Protein AF-0000000080796676 (afdb_homodimer)

Solvent-accessible surface area (backbone atoms only — not comparable to full-atom values): 16048 Å² total; per-residue (Å²): 89,41,33,19,29,19,36,66,52,63,55,59,48,50,13,49,54,52,31,32,54,69,65,67,49,73,61,51,78,43,69,37,77,51,72,39,89,51,64,89,66,18,54,51,62,41,18,52,49,17,3,41,41,8,3,54,62,19,26,76,76,35,67,27,4,29,8,72,22,54,22,38,35,82,53,89,90,38,40,26,47,36,34,30,19,20,35,28,58,101,52,81,32,44,8,24,13,40,23,34,47,53,62,75,84,46,42,67,54,26,74,76,36,56,70,48,47,56,59,60,35,46,79,75,60,27,71,62,27,70,80,48,47,22,68,56,9,63,44,37,72,56,69,41,33,38,37,57,40,48,16,45,3,39,41,25,7,45,23,52,69,71,28,67,83,82,102,89,40,34,19,29,20,36,65,52,62,55,60,48,50,14,48,53,51,30,32,55,69,64,68,47,75,60,49,79,44,71,37,76,52,72,42,90,52,65,91,65,18,54,52,61,41,18,53,48,19,4,42,39,9,3,54,61,20,27,76,78,36,66,27,4,30,7,72,22,55,21,38,35,81,54,90,89,39,41,27,46,36,33,30,18,20,37,29,58,100,51,82,31,43,9,24,13,40,23,34,47,52,65,74,84,45,42,69,54,26,74,75,36,53,68,49,46,56,59,60,35,45,80,75,60,28,71,63,27,70,78,50,47,22,68,56,9,63,45,38,70,55,69,40,34,39,37,57,42,47,17,44,2,38,40,25,8,46,23,54,70,70,27,67,84,81,103

Structure (mmCIF, N/CA/C/O backbone):
data_AF-0000000080796676-model_v1
#
loop_
_entity.id
_entity.type
_entity.pdbx_description
1 polymer 'inosine/xanthosine triphosphatase'
#
loop_
_atom_site.group_PDB
_atom_site.id
_atom_site.type_symbol
_atom_site.label_atom_id
_atom_site.label_alt_id
_atom_site.label_comp_id
_atom_site.label_asym_id
_atom_site.label_entity_id
_atom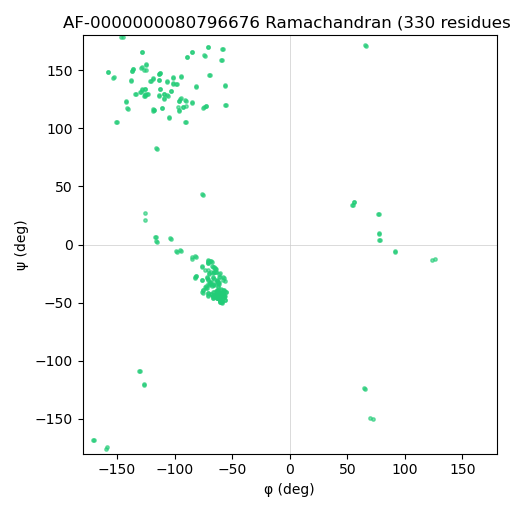_site.label_seq_id
_atom_site.pdbx_PDB_ins_code
_atom_site.Cartn_x
_atom_site.Cartn_y
_atom_site.Cartn_z
_atom_site.occupancy
_atom_site.B_iso_or_equiv
_atom_site.auth_seq_id
_atom_site.auth_comp_id
_atom_site.auth_asym_id
_atom_site.auth_atom_id
_atom_site.pdbx_PDB_model_num
ATOM 1 N N . MET A 1 1 ? 5.82 -26.953 -0.915 1 93.75 1 MET A N 1
ATOM 2 C CA . MET A 1 1 ? 5.781 -26.281 -2.213 1 93.75 1 MET A CA 1
ATOM 3 C C . MET A 1 1 ? 7.082 -25.531 -2.477 1 93.75 1 MET A C 1
ATOM 5 O O . MET A 1 1 ? 7.719 -25.047 -1.544 1 93.75 1 MET A O 1
ATOM 9 N N . LYS A 1 2 ? 7.547 -25.562 -3.734 1 98.25 2 LYS A N 1
ATOM 10 C CA . LYS A 1 2 ? 8.75 -24.828 -4.105 1 98.25 2 LYS A CA 1
ATOM 11 C C . LYS A 1 2 ? 8.398 -23.438 -4.629 1 98.25 2 LYS A C 1
ATOM 13 O O . LYS A 1 2 ? 7.734 -23.297 -5.66 1 98.25 2 LYS A O 1
ATOM 18 N N . VAL A 1 3 ? 8.875 -22.453 -3.932 1 98.69 3 VAL A N 1
ATOM 19 C CA . VAL A 1 3 ? 8.688 -21.062 -4.312 1 98.69 3 VAL A CA 1
ATOM 20 C C . VAL A 1 3 ? 10.008 -20.469 -4.797 1 98.69 3 VAL A C 1
ATOM 22 O O . VAL A 1 3 ? 11.023 -20.547 -4.094 1 98.69 3 VAL A O 1
ATOM 25 N N . VAL A 1 4 ? 9.984 -19.922 -5.969 1 98.88 4 VAL A N 1
ATOM 26 C CA . VAL A 1 4 ? 11.195 -19.328 -6.527 1 98.88 4 VAL A CA 1
ATOM 27 C C . VAL A 1 4 ? 11.008 -17.812 -6.656 1 98.88 4 VAL A C 1
ATOM 29 O O . VAL A 1 4 ? 10.008 -17.344 -7.211 1 98.88 4 VAL A O 1
ATOM 32 N N . VAL A 1 5 ? 11.914 -17.047 -6.145 1 98.88 5 VAL A N 1
ATOM 33 C CA . VAL A 1 5 ? 11.906 -15.594 -6.211 1 98.88 5 VAL A CA 1
ATOM 34 C C . VAL A 1 5 ? 12.773 -15.125 -7.375 1 98.88 5 VAL A C 1
ATOM 36 O O . VAL A 1 5 ? 13.953 -15.469 -7.461 1 98.88 5 VAL A O 1
ATOM 39 N N . GLY A 1 6 ? 12.195 -14.336 -8.297 1 98.75 6 GLY A N 1
ATOM 40 C CA . GLY A 1 6 ? 12.906 -13.859 -9.469 1 98.75 6 GLY A CA 1
ATOM 41 C C . GLY A 1 6 ? 13.875 -12.734 -9.164 1 98.75 6 GLY A C 1
ATOM 42 O O . GLY A 1 6 ? 13.875 -11.703 -9.836 1 98.75 6 GLY A O 1
ATOM 43 N N . SER A 1 7 ? 14.648 -12.773 -8.125 1 97.25 7 SER A N 1
ATOM 44 C CA . SER A 1 7 ? 15.664 -11.812 -7.707 1 97.25 7 SER A CA 1
ATOM 45 C C . SER A 1 7 ? 16.688 -12.461 -6.773 1 97.25 7 SER A C 1
ATOM 47 O O . SER A 1 7 ? 16.328 -13.32 -5.965 1 97.25 7 SER A O 1
ATOM 49 N N . ALA A 1 8 ? 17.875 -12.055 -6.781 1 95.56 8 ALA A N 1
ATOM 50 C CA . ALA A 1 8 ? 18.906 -12.508 -5.84 1 95.56 8 ALA A CA 1
ATOM 51 C C . ALA A 1 8 ? 19.062 -11.508 -4.695 1 95.56 8 ALA A C 1
ATOM 53 O O . ALA A 1 8 ? 19.875 -11.727 -3.787 1 95.56 8 ALA A O 1
ATOM 54 N N . ASN A 1 9 ? 18.359 -10.359 -4.812 1 93.31 9 ASN A N 1
ATOM 55 C CA . ASN A 1 9 ? 18.375 -9.383 -3.729 1 93.31 9 ASN A CA 1
ATOM 56 C C . ASN A 1 9 ? 17.938 -10 -2.406 1 93.31 9 ASN A C 1
ATOM 58 O O . ASN A 1 9 ? 16.781 -10.438 -2.273 1 93.31 9 ASN A O 1
ATOM 62 N N . LEU A 1 10 ? 18.797 -9.984 -1.403 1 94.31 10 LEU A N 1
ATOM 63 C CA . LEU A 1 10 ? 18.547 -10.703 -0.155 1 94.31 10 LEU A CA 1
ATOM 64 C C . LEU A 1 10 ? 17.359 -10.109 0.587 1 94.31 10 LEU A C 1
ATOM 66 O O . LEU A 1 10 ? 16.625 -10.828 1.265 1 94.31 10 LEU A O 1
ATOM 70 N N . VAL A 1 11 ? 17.172 -8.836 0.492 1 94.5 11 VAL A N 1
ATOM 71 C CA . VAL A 1 11 ? 16.047 -8.18 1.145 1 94.5 11 VAL A CA 1
ATOM 72 C C . VAL A 1 11 ? 14.734 -8.742 0.597 1 94.5 11 VAL A C 1
ATOM 74 O O . VAL A 1 11 ? 13.828 -9.086 1.363 1 94.5 11 VAL A O 1
ATOM 77 N N . LYS A 1 12 ? 14.656 -8.883 -0.718 1 96.38 12 LYS A N 1
ATOM 78 C CA . LYS A 1 12 ? 13.453 -9.391 -1.37 1 96.38 12 LYS A CA 1
ATOM 79 C C . LYS A 1 12 ? 13.227 -10.859 -1.037 1 96.38 12 LYS A C 1
ATOM 81 O O . LYS A 1 12 ? 12.094 -11.273 -0.775 1 96.38 12 LYS A O 1
ATOM 86 N N . VAL A 1 13 ? 14.242 -11.625 -1.057 1 97.94 13 VAL A N 1
ATOM 87 C CA . VAL A 1 13 ? 14.125 -13.055 -0.764 1 97.94 13 VAL A CA 1
ATOM 88 C C . VAL A 1 13 ? 13.648 -13.25 0.674 1 97.94 13 VAL A C 1
ATOM 90 O O . VAL A 1 13 ? 12.742 -14.047 0.931 1 97.94 13 VAL A O 1
ATOM 93 N N . ARG A 1 14 ? 14.227 -12.539 1.602 1 97.5 14 ARG A N 1
ATOM 94 C CA . ARG A 1 14 ? 13.828 -12.633 3.002 1 97.5 14 ARG A CA 1
ATOM 95 C C . ARG A 1 14 ? 12.383 -12.188 3.193 1 97.5 14 ARG A C 1
ATOM 97 O O . ARG A 1 14 ? 11.656 -12.75 4.012 1 97.5 14 ARG A O 1
ATOM 104 N N . ALA A 1 15 ? 12.008 -11.141 2.467 1 98.06 15 ALA A N 1
ATOM 105 C CA . ALA A 1 15 ? 10.625 -10.672 2.523 1 98.06 15 ALA A CA 1
ATOM 106 C C . ALA A 1 15 ? 9.648 -11.789 2.156 1 98.06 15 ALA A C 1
ATOM 108 O O . ALA A 1 15 ? 8.641 -11.984 2.834 1 98.06 15 ALA A O 1
ATOM 109 N N . VAL A 1 16 ? 9.945 -12.531 1.117 1 98.69 16 VAL A N 1
ATOM 110 C CA . VAL A 1 16 ? 9.086 -13.617 0.662 1 98.69 16 VAL A CA 1
ATOM 111 C C . VAL A 1 16 ? 9.055 -14.727 1.711 1 98.69 16 VAL A C 1
ATOM 113 O O . VAL A 1 16 ? 7.984 -15.219 2.074 1 98.69 16 VAL A O 1
ATOM 116 N N . LYS A 1 17 ? 10.219 -15.094 2.229 1 98.62 17 LYS A N 1
ATOM 117 C CA . LYS A 1 17 ? 10.305 -16.156 3.234 1 98.62 17 LYS A CA 1
ATOM 118 C C . LYS A 1 17 ? 9.477 -15.805 4.465 1 98.62 17 LYS A C 1
ATOM 120 O O . LYS A 1 17 ? 8.68 -16.625 4.934 1 98.62 17 LYS A O 1
ATOM 125 N N . GLU A 1 18 ? 9.656 -14.641 4.965 1 98.44 18 GLU A N 1
ATOM 126 C CA . GLU A 1 18 ? 8.945 -14.219 6.168 1 98.44 18 GLU A CA 1
ATOM 127 C C . GLU A 1 18 ? 7.441 -14.109 5.914 1 98.44 18 GLU A C 1
ATOM 129 O O . GLU A 1 18 ? 6.633 -14.445 6.781 1 98.44 18 GLU A O 1
ATOM 134 N N . ALA A 1 19 ? 7.074 -13.57 4.754 1 98.25 19 ALA A N 1
ATOM 135 C CA . ALA A 1 19 ? 5.656 -13.492 4.41 1 98.25 19 ALA A CA 1
ATOM 136 C C . ALA A 1 19 ? 5.008 -14.867 4.449 1 98.25 19 ALA A C 1
ATOM 138 O O . ALA A 1 19 ? 3.932 -15.039 5.031 1 98.25 19 ALA A O 1
ATOM 139 N N . LEU A 1 20 ? 5.637 -15.859 3.822 1 97.75 20 LEU A N 1
ATOM 140 C CA . LEU A 1 20 ? 5.098 -17.219 3.775 1 97.75 20 LEU A CA 1
ATOM 141 C C . LEU A 1 20 ? 5 -17.812 5.176 1 97.75 20 LEU A C 1
ATOM 143 O O . LEU A 1 20 ? 4.02 -18.469 5.504 1 97.75 20 LEU A O 1
ATOM 147 N N . GLU A 1 21 ? 6.039 -17.547 5.957 1 97.75 21 GLU A N 1
ATOM 148 C CA . GLU A 1 21 ? 6.012 -18 7.344 1 97.75 21 GLU A CA 1
ATOM 149 C C . GLU A 1 21 ? 4.828 -17.406 8.102 1 97.75 21 GLU A C 1
ATOM 151 O O . GLU A 1 21 ? 4.105 -18.125 8.797 1 97.75 21 GLU A O 1
ATOM 156 N N . GLU A 1 22 ? 4.648 -16.125 8.016 1 97 22 GLU A N 1
ATOM 157 C CA . GLU A 1 22 ? 3.561 -15.438 8.711 1 97 22 GLU A CA 1
ATOM 158 C C . GLU A 1 22 ? 2.201 -15.938 8.234 1 97 22 GLU A C 1
ATOM 160 O O . GLU A 1 22 ? 1.249 -16.016 9.016 1 97 22 GLU A O 1
ATOM 165 N N . LEU A 1 23 ? 2.135 -16.281 6.977 1 95.38 23 LEU A N 1
ATOM 166 C CA . LEU A 1 23 ? 0.876 -16.75 6.402 1 95.38 23 LEU A CA 1
ATOM 167 C C . LEU A 1 23 ? 0.658 -18.219 6.711 1 95.38 23 LEU A C 1
ATOM 169 O O . LEU A 1 23 ? -0.397 -18.781 6.391 1 95.38 23 LEU A O 1
ATOM 173 N N . GLY A 1 24 ? 1.656 -18.891 7.219 1 94.5 24 GLY A N 1
ATOM 174 C CA . GLY A 1 24 ? 1.566 -20.297 7.531 1 94.5 24 GLY A CA 1
ATOM 175 C C . GLY A 1 24 ? 1.677 -21.188 6.309 1 94.5 24 GLY A C 1
ATOM 176 O O . GLY A 1 24 ? 1.097 -22.281 6.27 1 94.5 24 GLY A O 1
ATOM 177 N N . ILE A 1 25 ? 2.324 -20.703 5.324 1 94.44 25 ILE A N 1
ATOM 178 C CA . ILE A 1 25 ? 2.496 -21.484 4.098 1 94.44 25 ILE A CA 1
ATOM 179 C C . ILE A 1 25 ? 3.848 -22.188 4.117 1 94.44 25 ILE A C 1
ATOM 181 O O . ILE A 1 25 ? 4.895 -21.547 4.148 1 94.44 25 ILE A O 1
ATOM 185 N N . GLU A 1 26 ? 3.846 -23.391 4.145 1 95.81 26 GLU A N 1
ATOM 186 C CA . GLU A 1 26 ? 5.074 -24.188 4.109 1 95.81 26 GLU A CA 1
ATOM 187 C C . GLU A 1 26 ? 5.672 -24.203 2.707 1 95.81 26 GLU A C 1
ATOM 189 O O . GLU A 1 26 ? 5.039 -24.688 1.767 1 95.81 26 GLU A O 1
ATOM 194 N N . ALA A 1 27 ? 6.875 -23.688 2.584 1 97.12 27 ALA A N 1
ATOM 195 C CA . ALA A 1 27 ? 7.492 -23.609 1.262 1 97.12 27 ALA A CA 1
ATOM 196 C C . ALA A 1 27 ? 9.016 -23.625 1.369 1 97.12 27 ALA A C 1
ATOM 198 O O . ALA A 1 27 ? 9.578 -23.156 2.363 1 97.12 27 ALA A O 1
ATOM 199 N N . GLU A 1 28 ? 9.656 -24.25 0.449 1 98.38 28 GLU A N 1
ATOM 200 C CA . GLU A 1 28 ? 11.078 -24.031 0.187 1 98.38 28 GLU A CA 1
ATOM 201 C C . GLU A 1 28 ? 11.297 -22.844 -0.75 1 98.38 28 GLU A C 1
ATOM 203 O O . GLU A 1 28 ? 10.797 -22.844 -1.878 1 98.38 28 GLU A O 1
ATOM 208 N N . VAL A 1 29 ? 12.031 -21.906 -0.295 1 98.69 29 VAL A N 1
ATOM 209 C CA . VAL A 1 29 ? 12.203 -20.672 -1.059 1 98.69 29 VAL A CA 1
ATOM 210 C C . VAL A 1 29 ? 13.594 -20.625 -1.677 1 98.69 29 VAL A C 1
ATOM 212 O O . VAL A 1 29 ? 14.594 -20.797 -0.977 1 98.69 29 VAL A O 1
ATOM 215 N N . GLU A 1 30 ? 13.656 -20.391 -2.904 1 98.5 30 GLU A N 1
ATOM 216 C CA . GLU A 1 30 ? 14.914 -20.266 -3.637 1 98.5 30 GLU A CA 1
ATOM 217 C C . GLU A 1 30 ? 14.969 -18.953 -4.414 1 98.5 30 GLU A C 1
ATOM 219 O O . GLU A 1 30 ? 13.938 -18.453 -4.859 1 98.5 30 GLU A O 1
ATOM 224 N N . ALA A 1 31 ? 16.141 -18.453 -4.586 1 98.62 31 ALA A N 1
ATOM 225 C CA . ALA A 1 31 ? 16.359 -17.219 -5.352 1 98.62 31 ALA A CA 1
ATOM 226 C C . ALA A 1 31 ? 16.859 -17.531 -6.762 1 98.62 31 ALA A C 1
ATOM 228 O O . ALA A 1 31 ? 17.625 -18.484 -6.961 1 98.62 31 ALA A O 1
ATOM 229 N N . LEU A 1 32 ? 16.438 -16.766 -7.68 1 98.38 32 LEU A N 1
ATOM 230 C CA . LEU A 1 32 ? 16.891 -16.844 -9.062 1 98.38 32 LEU A CA 1
ATOM 231 C C . LEU A 1 32 ? 17.047 -15.453 -9.656 1 98.38 32 LEU A C 1
ATOM 233 O O . LEU A 1 32 ? 16.078 -14.703 -9.781 1 98.38 32 LEU A O 1
ATOM 237 N N . GLU A 1 33 ? 18.234 -15.117 -10.016 1 98 33 GLU A N 1
ATOM 238 C CA . GLU A 1 33 ? 18.453 -13.828 -10.672 1 98 33 GLU A CA 1
ATOM 239 C C . GLU A 1 33 ? 17.922 -13.844 -12.102 1 98 33 GLU A C 1
ATOM 241 O O . GLU A 1 33 ? 18.359 -14.641 -12.93 1 98 33 GLU A O 1
ATOM 246 N N . VAL A 1 34 ? 17 -13.008 -12.367 1 98.19 34 VAL A N 1
ATOM 247 C CA . VAL A 1 34 ? 16.422 -12.891 -13.703 1 98.19 34 VAL A CA 1
ATOM 248 C C . VAL A 1 3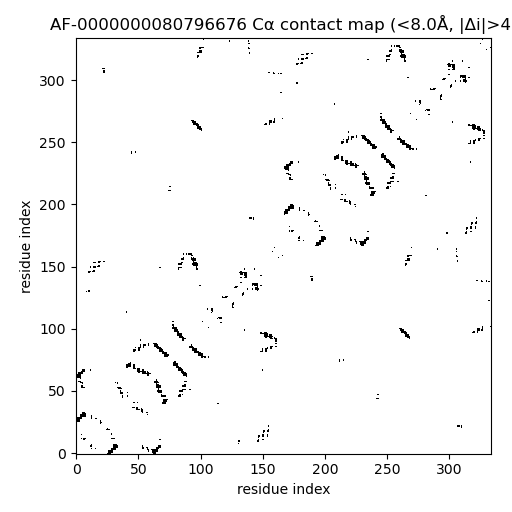4 ? 16.266 -11.414 -14.07 1 98.19 34 VAL A C 1
ATOM 250 O O . VAL A 1 34 ? 16.109 -10.562 -13.188 1 98.19 34 VAL A O 1
ATOM 253 N N . PRO A 1 35 ? 16.328 -11.07 -15.359 1 97.12 35 PRO A N 1
ATOM 254 C CA . PRO A 1 35 ? 16.062 -9.688 -15.75 1 97.12 35 PRO A CA 1
ATOM 255 C C . PRO A 1 35 ? 14.594 -9.289 -15.586 1 97.12 35 PRO A C 1
ATOM 257 O O . PRO A 1 35 ? 13.703 -10.125 -15.781 1 97.12 35 PRO A O 1
ATOM 260 N N . SER A 1 36 ? 14.32 -8.039 -15.234 1 97.5 36 SER A N 1
ATOM 261 C CA . SER A 1 36 ? 12.945 -7.566 -15.109 1 97.5 36 SER A CA 1
ATOM 262 C C . SER A 1 36 ? 12.367 -7.188 -16.469 1 97.5 36 SER A C 1
ATOM 264 O O . SER A 1 36 ? 11.156 -7.203 -16.656 1 97.5 36 SER A O 1
ATOM 266 N N . GLY A 1 37 ? 13.258 -6.797 -17.406 1 98.12 37 GLY A N 1
ATOM 267 C CA . GLY A 1 37 ? 12.828 -6.367 -18.734 1 98.12 37 GLY A CA 1
ATOM 268 C C . GLY A 1 37 ? 12.273 -4.957 -18.75 1 98.12 37 GLY A C 1
ATOM 269 O O . GLY A 1 37 ? 11.68 -4.527 -19.734 1 98.12 37 GLY A O 1
ATOM 270 N N . VAL A 1 38 ? 12.398 -4.184 -17.625 1 98 38 VAL A N 1
ATOM 271 C CA . VAL A 1 38 ? 11.969 -2.793 -17.531 1 98 38 VAL A CA 1
ATOM 272 C C . VAL A 1 38 ? 13.125 -1.939 -17 1 98 38 VAL A C 1
ATOM 274 O O . VAL A 1 38 ? 14.125 -2.469 -16.516 1 98 38 VAL A O 1
ATOM 277 N N . PRO A 1 39 ? 13.039 -0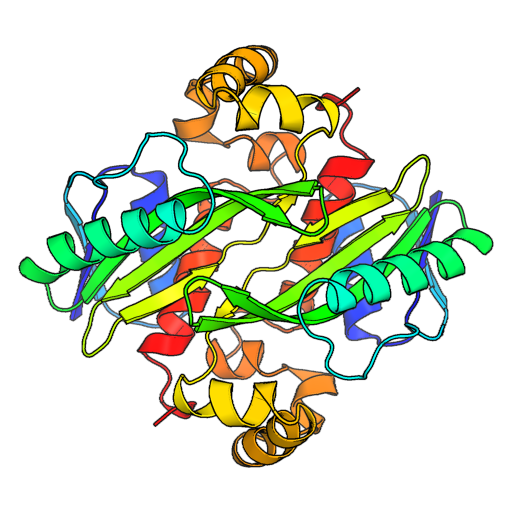.609 -17.109 1 95.06 39 PRO A N 1
ATOM 278 C CA . PRO A 1 39 ? 14.102 0.253 -16.594 1 95.06 39 PRO A CA 1
ATOM 279 C C . PRO A 1 39 ? 14.344 0.075 -15.102 1 95.06 39 PRO A C 1
ATOM 281 O O . PRO A 1 39 ? 13.469 -0.427 -14.391 1 95.06 39 PRO A O 1
ATOM 284 N N . PRO A 1 40 ? 15.484 0.429 -14.578 1 91.5 40 PRO A N 1
ATOM 285 C CA . PRO A 1 40 ? 15.812 0.264 -13.156 1 91.5 40 PRO A CA 1
ATOM 286 C C . PRO A 1 40 ? 14.797 0.937 -12.234 1 91.5 40 PRO A C 1
ATOM 288 O O . PRO A 1 40 ? 14.5 0.416 -11.156 1 91.5 40 PRO A O 1
ATOM 291 N N . LEU A 1 41 ? 14.344 2.066 -12.539 1 94.62 41 LEU A N 1
ATOM 292 C CA . LEU A 1 41 ? 13.273 2.744 -11.82 1 94.62 41 LEU A CA 1
ATOM 293 C C . LEU A 1 41 ? 12.047 2.92 -12.711 1 94.62 41 LEU A C 1
ATOM 295 O O . LEU A 1 41 ? 11.805 4.012 -13.234 1 94.62 41 LEU A O 1
ATOM 299 N N . PRO A 1 42 ? 11.297 1.844 -12.742 1 97.38 42 PRO A N 1
ATOM 300 C CA . PRO A 1 42 ? 10.148 1.885 -13.641 1 97.38 42 PRO A CA 1
ATOM 301 C C . PRO A 1 42 ? 9.016 2.766 -13.109 1 97.38 42 PRO A C 1
ATOM 303 O O . PRO A 1 42 ? 8.969 3.059 -11.914 1 97.38 42 PRO A O 1
ATOM 306 N N . VAL A 1 43 ? 8.086 3.131 -14.07 1 96.69 43 VAL A N 1
ATOM 307 C CA . VAL A 1 43 ? 6.98 4.012 -13.727 1 96.69 43 VAL A CA 1
ATOM 308 C C . VAL A 1 43 ? 5.66 3.387 -14.18 1 96.69 43 VAL A C 1
ATOM 310 O O . VAL A 1 43 ? 5.566 2.857 -15.289 1 96.69 43 VAL A O 1
ATOM 313 N N . GLY A 1 44 ? 4.656 3.385 -13.32 1 95.75 44 GLY A N 1
ATOM 314 C CA . GLY A 1 44 ? 3.311 2.955 -13.672 1 95.75 44 GLY A CA 1
ATOM 315 C C . GLY A 1 44 ? 3.227 1.481 -14.016 1 95.75 44 GLY A C 1
ATOM 316 O O . GLY A 1 44 ? 3.658 0.63 -13.234 1 95.75 44 GLY A O 1
ATOM 317 N N . GLU A 1 45 ? 2.729 1.194 -15.164 1 97.12 45 GLU A N 1
ATOM 318 C CA . GLU A 1 45 ? 2.467 -0.176 -15.594 1 97.12 45 GLU A CA 1
ATOM 319 C C . GLU A 1 45 ? 3.766 -0.964 -15.742 1 97.12 45 GLU A C 1
ATOM 321 O O . GLU A 1 45 ? 3.768 -2.193 -15.633 1 97.12 45 GLU A O 1
ATOM 326 N N . GLU A 1 46 ? 4.84 -0.18 -15.953 1 98.25 46 GLU A N 1
ATOM 327 C CA . GLU A 1 46 ? 6.133 -0.846 -16.078 1 98.25 46 GLU A CA 1
ATOM 328 C C . GLU A 1 46 ? 6.508 -1.572 -14.789 1 98.25 46 GLU A C 1
ATOM 330 O O . GLU A 1 46 ? 7.203 -2.588 -14.82 1 98.25 46 GLU A O 1
ATOM 335 N N . VAL A 1 47 ? 6.07 -1.054 -13.641 1 98.69 47 VAL A N 1
ATOM 336 C CA . VAL A 1 47 ? 6.371 -1.704 -12.375 1 98.69 47 VAL A CA 1
ATOM 337 C C . VAL A 1 47 ? 5.711 -3.08 -12.328 1 98.69 47 VAL A C 1
ATOM 339 O O . VAL A 1 47 ? 6.344 -4.066 -11.938 1 98.69 47 VAL A O 1
ATOM 342 N N . PHE A 1 48 ? 4.449 -3.158 -12.773 1 98.81 48 PHE A N 1
ATOM 343 C CA . PHE A 1 48 ? 3.729 -4.426 -12.844 1 98.81 48 PHE A CA 1
ATOM 344 C C . PHE A 1 48 ? 4.41 -5.379 -13.82 1 98.81 48 PHE A C 1
ATOM 346 O O . PHE A 1 48 ? 4.562 -6.566 -13.531 1 98.81 48 PHE A O 1
ATOM 353 N N . ARG A 1 49 ? 4.746 -4.824 -14.945 1 98.75 49 ARG A N 1
ATOM 354 C CA . ARG A 1 49 ? 5.375 -5.648 -15.977 1 98.75 49 ARG A CA 1
ATOM 355 C C . ARG A 1 49 ? 6.691 -6.234 -15.477 1 98.75 49 ARG A C 1
ATOM 357 O O . ARG A 1 49 ? 6.988 -7.406 -15.727 1 98.75 49 ARG A O 1
ATOM 364 N N . GLY A 1 50 ? 7.484 -5.418 -14.805 1 98.81 50 GLY A N 1
ATOM 365 C CA . GLY A 1 50 ? 8.727 -5.926 -14.242 1 98.81 50 GLY A CA 1
ATOM 366 C C . GLY A 1 50 ? 8.508 -7.043 -13.234 1 98.81 50 GLY A C 1
ATOM 367 O O . GLY A 1 50 ? 9.188 -8.07 -13.297 1 98.81 50 GLY A O 1
ATOM 368 N N . ALA A 1 51 ? 7.582 -6.844 -12.297 1 98.88 51 ALA A N 1
ATOM 369 C CA . ALA A 1 51 ? 7.258 -7.871 -11.312 1 98.88 51 ALA A CA 1
ATOM 370 C C . ALA A 1 51 ? 6.773 -9.148 -11.992 1 98.88 51 ALA A C 1
ATOM 372 O O . ALA A 1 51 ? 7.184 -10.25 -11.617 1 98.88 51 ALA A O 1
ATOM 373 N N . GLU A 1 52 ? 5.898 -8.984 -12.977 1 98.81 52 GLU A N 1
ATOM 374 C CA . GLU A 1 52 ? 5.352 -10.125 -13.703 1 98.81 52 GLU A CA 1
ATOM 375 C C . GLU A 1 52 ? 6.449 -10.891 -14.438 1 98.81 52 GLU A C 1
ATOM 377 O O . GLU A 1 52 ? 6.461 -12.125 -14.43 1 98.81 52 GLU A O 1
ATOM 382 N N . ASN A 1 53 ? 7.332 -10.164 -15.133 1 98.81 53 ASN A N 1
ATOM 383 C CA . ASN A 1 53 ? 8.43 -10.812 -15.852 1 98.81 53 ASN A CA 1
ATOM 384 C C . ASN A 1 53 ? 9.289 -11.656 -14.922 1 98.81 53 ASN A C 1
ATOM 386 O O . ASN A 1 53 ? 9.625 -12.797 -15.242 1 98.81 53 ASN A O 1
ATOM 390 N N . ARG A 1 54 ? 9.594 -11.117 -13.766 1 98.88 54 ARG A N 1
ATOM 391 C CA . ARG A 1 54 ? 10.414 -11.844 -12.797 1 98.88 54 ARG A CA 1
ATOM 392 C C . ARG A 1 54 ? 9.68 -13.07 -12.266 1 98.88 54 ARG A C 1
ATOM 394 O O . ARG A 1 54 ? 10.273 -14.141 -12.133 1 98.88 54 ARG A O 1
ATOM 401 N N . ALA A 1 55 ? 8.438 -12.922 -11.945 1 98.88 55 ALA A N 1
ATOM 402 C CA . ALA A 1 55 ? 7.633 -14.031 -11.43 1 98.88 55 ALA A CA 1
ATOM 403 C C . ALA A 1 55 ? 7.52 -15.148 -12.461 1 98.88 55 ALA A C 1
ATOM 405 O O . ALA A 1 55 ? 7.664 -16.328 -12.125 1 98.88 55 ALA A O 1
ATOM 406 N N . SER A 1 56 ? 7.238 -14.789 -13.711 1 98.62 56 SER A N 1
ATOM 407 C CA . SER A 1 56 ? 7.051 -15.766 -14.781 1 98.62 56 SER A CA 1
ATOM 408 C C . SER A 1 56 ? 8.328 -16.562 -15.039 1 98.62 56 SER A C 1
ATOM 410 O O . SER A 1 56 ? 8.289 -17.781 -15.195 1 98.62 56 SER A O 1
ATOM 412 N N . ALA A 1 57 ? 9.438 -15.859 -15.102 1 98.62 57 ALA A N 1
ATOM 413 C CA . ALA A 1 57 ? 10.719 -16.531 -15.281 1 98.62 57 ALA A CA 1
ATOM 414 C C . ALA A 1 57 ? 11.008 -17.484 -14.125 1 98.62 57 ALA A C 1
ATOM 416 O O . ALA A 1 57 ? 11.453 -18.609 -14.336 1 98.62 57 ALA A O 1
ATOM 417 N N . ALA A 1 58 ? 10.727 -17.062 -12.914 1 98.75 58 ALA A N 1
ATOM 418 C CA . ALA A 1 58 ? 10.977 -17.859 -11.719 1 98.75 58 ALA A CA 1
ATOM 419 C C . ALA A 1 58 ? 10.07 -19.078 -11.68 1 98.75 58 ALA A C 1
ATOM 421 O O . ALA A 1 58 ? 10.484 -20.156 -11.227 1 98.75 58 ALA A O 1
ATOM 422 N N . ALA A 1 59 ? 8.883 -18.922 -12.141 1 98.19 59 ALA A N 1
ATOM 423 C CA . ALA A 1 59 ? 7.887 -20 -12.094 1 98.19 59 ALA A CA 1
ATOM 424 C C . ALA A 1 59 ? 8.32 -21.188 -12.945 1 98.19 59 ALA A C 1
ATOM 426 O O . ALA A 1 59 ? 7.836 -22.297 -12.758 1 98.19 59 ALA A O 1
ATOM 427 N N . GLU A 1 60 ? 9.203 -20.969 -13.883 1 97.69 60 GLU A N 1
ATOM 428 C CA . GLU A 1 60 ? 9.711 -22.062 -14.719 1 97.69 60 GLU A CA 1
ATOM 429 C C . GLU A 1 60 ? 10.57 -23.031 -13.914 1 97.69 60 GLU A C 1
ATOM 431 O O . GLU A 1 60 ? 10.828 -24.156 -14.352 1 97.69 60 GLU A O 1
ATOM 436 N N . ARG A 1 61 ? 10.953 -22.609 -12.734 1 97.75 61 ARG A N 1
ATOM 437 C CA . ARG A 1 61 ? 11.922 -23.406 -11.977 1 97.75 61 ARG A CA 1
ATOM 438 C C . ARG A 1 61 ? 11.312 -23.938 -10.688 1 97.75 61 ARG A C 1
ATOM 440 O O . ARG A 1 61 ? 12 -24.562 -9.875 1 97.75 61 ARG A O 1
ATOM 447 N N . GLY A 1 62 ? 10.055 -23.688 -10.453 1 97.44 62 GLY A N 1
ATOM 448 C CA . GLY A 1 62 ? 9.391 -24.109 -9.242 1 97.44 62 GLY A CA 1
ATOM 449 C C . GLY A 1 62 ? 7.879 -24.156 -9.367 1 97.44 62 GLY A C 1
ATOM 450 O O . GLY A 1 62 ? 7.34 -24 -10.461 1 97.44 62 GLY A O 1
ATOM 451 N N . ASP A 1 63 ? 7.164 -24.453 -8.25 1 97.62 63 ASP A N 1
ATOM 452 C CA . ASP A 1 63 ? 5.703 -24.516 -8.234 1 97.62 63 ASP A CA 1
ATOM 453 C C . ASP A 1 63 ? 5.086 -23.125 -8.312 1 97.62 63 ASP A C 1
ATOM 455 O O . ASP A 1 63 ? 4.012 -22.953 -8.898 1 97.62 63 ASP A O 1
ATOM 459 N N . VAL A 1 64 ? 5.734 -22.172 -7.68 1 98.38 64 VAL A N 1
ATOM 460 C CA . VAL A 1 64 ? 5.273 -20.797 -7.598 1 98.38 64 VAL A CA 1
ATOM 461 C C . VAL A 1 64 ? 6.43 -19.844 -7.895 1 98.38 64 VAL A C 1
ATOM 463 O O . VAL A 1 64 ? 7.531 -20.016 -7.363 1 98.38 64 VAL A O 1
ATOM 466 N N . GLY A 1 65 ? 6.23 -18.922 -8.773 1 98.81 65 GLY A N 1
ATOM 467 C CA . GLY A 1 65 ? 7.172 -17.828 -9 1 98.81 65 GLY A CA 1
ATOM 468 C C . GLY A 1 65 ? 6.746 -16.531 -8.352 1 98.81 65 GLY A C 1
ATOM 469 O O . GLY A 1 65 ? 5.566 -16.172 -8.375 1 98.81 65 GLY A O 1
ATOM 470 N N . VAL A 1 66 ? 7.676 -15.852 -7.777 1 98.88 66 VAL A N 1
ATOM 471 C CA . VAL A 1 66 ? 7.41 -14.555 -7.16 1 98.88 66 VAL A CA 1
ATOM 472 C C . VAL A 1 66 ? 8.32 -13.492 -7.77 1 98.88 66 VAL A C 1
ATOM 474 O O . VAL A 1 66 ? 9.531 -13.703 -7.902 1 98.88 66 VAL A O 1
ATOM 477 N N . GLY A 1 67 ? 7.777 -12.422 -8.18 1 98.88 67 GLY A N 1
ATOM 478 C CA . GLY A 1 67 ? 8.523 -11.25 -8.617 1 98.88 67 GLY A CA 1
ATOM 479 C C . GLY A 1 67 ? 8.211 -10.008 -7.812 1 98.88 67 GLY A C 1
ATOM 480 O O . GLY A 1 67 ? 7.055 -9.773 -7.438 1 98.88 67 GLY A O 1
ATOM 481 N N . LEU A 1 68 ? 9.234 -9.227 -7.543 1 98.69 68 LEU A N 1
ATOM 482 C CA . LEU A 1 68 ? 9.086 -7.949 -6.859 1 98.69 68 LEU A CA 1
ATOM 483 C C . LEU A 1 68 ? 9.727 -6.824 -7.672 1 98.69 68 LEU A C 1
ATOM 485 O O . LEU A 1 68 ? 10.828 -6.984 -8.195 1 98.69 68 LEU A O 1
ATOM 489 N N . GLU A 1 69 ? 9.039 -5.738 -7.812 1 98.44 69 GLU A N 1
ATOM 490 C CA . GLU A 1 69 ? 9.539 -4.551 -8.508 1 98.44 69 GLU A CA 1
ATOM 491 C C . GLU A 1 69 ? 9.078 -3.273 -7.812 1 98.44 69 GLU A C 1
ATOM 493 O O . GLU A 1 69 ? 7.891 -3.115 -7.52 1 98.44 69 GLU A O 1
ATOM 498 N N . SER A 1 70 ? 10 -2.48 -7.43 1 96.88 70 SER A N 1
ATOM 499 C CA . SER A 1 70 ? 9.688 -1.158 -6.902 1 96.88 70 SER A CA 1
ATOM 500 C C . SER A 1 70 ? 9.75 -0.096 -7.992 1 96.88 70 SER A C 1
ATOM 502 O O . SER A 1 70 ? 10.57 -0.185 -8.906 1 96.88 70 SER A O 1
ATOM 504 N N . GLY A 1 71 ? 8.914 0.836 -7.898 1 97.31 71 GLY A N 1
ATOM 505 C CA . GLY A 1 71 ? 8.906 1.92 -8.867 1 97.31 71 GLY A CA 1
ATOM 506 C C . GLY A 1 71 ? 7.992 3.066 -8.477 1 97.31 71 GLY A C 1
ATOM 507 O O . GLY A 1 71 ? 7.598 3.18 -7.312 1 97.31 71 GLY A O 1
ATOM 508 N N . LEU A 1 72 ? 7.793 3.92 -9.445 1 97.62 72 LEU A N 1
ATOM 509 C CA . LEU A 1 72 ? 7.09 5.172 -9.18 1 97.62 72 LEU A CA 1
ATOM 510 C C . LEU A 1 72 ? 5.684 5.141 -9.773 1 97.62 72 LEU A C 1
ATOM 512 O O . LEU A 1 72 ? 5.477 4.602 -10.867 1 97.62 72 LEU A O 1
ATOM 516 N N . PHE A 1 73 ? 4.758 5.68 -9.047 1 97.56 73 PHE A N 1
ATOM 517 C CA . PHE A 1 73 ? 3.383 5.859 -9.5 1 97.56 73 PHE A CA 1
ATOM 518 C C . PHE A 1 73 ? 2.949 7.312 -9.352 1 97.56 73 PHE A C 1
ATOM 520 O O . PHE A 1 73 ? 3.184 7.93 -8.312 1 97.56 73 PHE A O 1
ATOM 527 N N . LEU A 1 74 ? 2.428 7.855 -10.43 1 95.75 74 LEU A N 1
ATOM 528 C CA . LEU A 1 74 ? 1.781 9.164 -10.352 1 95.75 74 LEU A CA 1
ATOM 529 C C . LEU A 1 74 ? 0.296 9.016 -10.039 1 95.75 74 LEU A C 1
ATOM 531 O O . LEU A 1 74 ? -0.483 8.578 -10.891 1 95.75 74 LEU A O 1
ATOM 535 N N . LEU A 1 75 ? -0.118 9.32 -8.812 1 96.69 75 LEU A N 1
ATOM 536 C CA . LEU A 1 75 ? -1.497 9.234 -8.352 1 96.69 75 LEU A CA 1
ATOM 537 C C . LEU A 1 75 ? -1.956 10.555 -7.75 1 96.69 75 LEU A C 1
ATOM 539 O O . LEU A 1 75 ? -1.295 11.109 -6.863 1 96.69 75 LEU A O 1
ATOM 543 N N . ASN A 1 76 ? -3.074 11.031 -8.227 1 96.38 76 ASN A N 1
ATOM 544 C CA . ASN A 1 76 ? -3.621 12.289 -7.723 1 96.38 76 ASN A CA 1
ATOM 545 C C . ASN A 1 76 ? -2.6 13.422 -7.812 1 96.38 76 ASN A C 1
ATOM 547 O O . ASN A 1 76 ? -2.49 14.234 -6.895 1 96.38 76 ASN A O 1
ATOM 551 N N . GLY A 1 77 ? -1.783 13.406 -8.812 1 94.12 77 GLY A N 1
ATOM 552 C CA . GLY A 1 77 ? -0.805 14.445 -9.078 1 94.12 77 GLY A CA 1
ATOM 553 C C . GLY A 1 77 ? 0.423 14.352 -8.188 1 94.12 77 GLY A C 1
ATOM 554 O O . GLY A 1 77 ? 1.288 15.227 -8.219 1 94.12 77 GLY A O 1
ATOM 555 N N . LYS A 1 78 ? 0.514 13.344 -7.367 1 95.38 78 LYS A N 1
ATOM 556 C CA . LYS A 1 78 ? 1.647 13.125 -6.473 1 95.38 78 LYS A CA 1
ATOM 557 C C . LYS A 1 78 ? 2.439 11.883 -6.883 1 95.38 78 LYS A C 1
ATOM 559 O O . LYS A 1 78 ? 1.875 10.93 -7.418 1 95.38 78 LYS A O 1
ATOM 564 N N . LEU A 1 79 ? 3.709 11.945 -6.645 1 96.06 79 LEU A N 1
ATOM 565 C CA . LEU A 1 79 ? 4.59 10.828 -6.98 1 96.06 79 LEU A CA 1
ATOM 566 C C . LEU A 1 79 ? 4.805 9.922 -5.77 1 96.06 79 LEU A C 1
ATOM 568 O O . LEU A 1 79 ? 5.199 10.391 -4.703 1 96.06 79 LEU A O 1
ATOM 572 N N . PHE A 1 80 ? 4.523 8.633 -5.941 1 97.44 80 PHE A N 1
ATOM 573 C CA . PHE A 1 80 ? 4.672 7.66 -4.867 1 97.44 80 PHE A CA 1
ATOM 574 C C . PHE A 1 80 ? 5.691 6.59 -5.242 1 97.44 80 PHE A C 1
ATOM 576 O O . PHE A 1 80 ? 5.781 6.195 -6.406 1 97.44 80 PHE A O 1
ATOM 583 N N . MET A 1 81 ? 6.469 6.164 -4.266 1 96.94 81 MET A N 1
ATOM 584 C CA . MET A 1 81 ? 7.227 4.922 -4.371 1 96.94 81 MET A CA 1
ATOM 585 C C . MET A 1 81 ? 6.414 3.742 -3.844 1 96.94 81 MET A C 1
ATOM 587 O O . MET A 1 81 ? 5.891 3.793 -2.727 1 96.94 81 MET A O 1
ATOM 591 N N . ILE A 1 82 ? 6.199 2.697 -4.66 1 98.44 82 ILE A N 1
ATOM 592 C CA . ILE A 1 82 ? 5.438 1.5 -4.316 1 98.44 82 ILE A CA 1
ATOM 593 C C . ILE A 1 82 ? 6.164 0.261 -4.836 1 98.44 82 ILE A C 1
ATOM 595 O O . ILE A 1 82 ? 6.754 0.287 -5.918 1 98.44 82 ILE A O 1
ATOM 599 N N . SER A 1 83 ? 6.18 -0.794 -4.086 1 98.44 83 SER A N 1
ATOM 600 C CA . SER A 1 83 ? 6.621 -2.09 -4.59 1 98.44 83 SER A CA 1
ATOM 601 C C . SER A 1 83 ? 5.438 -2.961 -4.996 1 98.44 83 SER A C 1
ATOM 603 O O . SER A 1 83 ? 4.426 -3.008 -4.293 1 98.44 83 SER A O 1
ATOM 605 N N . VAL A 1 84 ? 5.578 -3.621 -6.086 1 98.88 84 VAL A N 1
ATOM 606 C CA . VAL A 1 84 ? 4.59 -4.582 -6.566 1 98.88 84 VAL A CA 1
ATOM 607 C C . VAL A 1 84 ? 5.141 -6 -6.445 1 98.88 84 VAL A C 1
ATOM 609 O O . VAL A 1 84 ? 6.273 -6.27 -6.855 1 98.88 84 VAL A O 1
ATOM 612 N N . ALA A 1 85 ? 4.379 -6.855 -5.848 1 98.88 85 ALA A N 1
ATOM 613 C CA . ALA A 1 85 ? 4.66 -8.289 -5.863 1 98.88 85 ALA A CA 1
ATOM 614 C C . ALA A 1 85 ? 3.746 -9.016 -6.84 1 98.88 85 ALA A C 1
ATOM 616 O O . ALA A 1 85 ? 2.541 -8.758 -6.887 1 98.88 85 ALA A O 1
ATOM 617 N N . ALA A 1 86 ? 4.305 -9.828 -7.625 1 98.81 86 ALA A N 1
ATOM 618 C CA . ALA A 1 86 ? 3.566 -10.734 -8.5 1 98.81 86 ALA A CA 1
ATOM 619 C C . ALA A 1 86 ? 3.771 -12.188 -8.07 1 98.81 86 ALA A C 1
ATOM 621 O O . ALA A 1 86 ? 4.898 -12.609 -7.789 1 98.81 86 ALA A O 1
ATOM 622 N N . VAL A 1 87 ? 2.709 -12.938 -8 1 98.5 87 VAL A N 1
ATOM 623 C CA . VAL A 1 87 ? 2.746 -14.367 -7.703 1 98.5 87 VAL A CA 1
ATOM 624 C C . VAL A 1 87 ? 2.176 -15.148 -8.883 1 98.5 87 VAL A C 1
ATOM 626 O O . VAL A 1 87 ? 1.01 -14.977 -9.242 1 98.5 87 VAL A O 1
ATOM 629 N N . LYS A 1 88 ? 3.002 -15.938 -9.484 1 98.06 88 LYS A N 1
ATOM 630 C CA . LYS A 1 88 ? 2.613 -16.797 -10.594 1 98.06 88 LYS A CA 1
ATOM 631 C C . LYS A 1 88 ? 2.498 -18.25 -10.156 1 98.06 88 LYS A C 1
ATOM 633 O O . LYS A 1 88 ? 3.506 -18.906 -9.875 1 98.06 88 LYS A O 1
ATOM 638 N N . ALA A 1 89 ? 1.355 -18.797 -10.078 1 93.25 89 ALA A N 1
ATOM 639 C CA . ALA A 1 89 ? 1.032 -20.203 -9.828 1 93.25 89 ALA A CA 1
ATOM 640 C C . ALA A 1 89 ? 0.03 -20.719 -10.859 1 93.25 89 ALA A C 1
ATOM 642 O O . ALA A 1 89 ? 0.333 -20.797 -12.047 1 93.25 89 ALA A O 1
ATOM 643 N N . GLU A 1 90 ? -1.288 -21 -10.516 1 86.38 90 GLU A N 1
ATOM 644 C CA . GLU A 1 90 ? -2.324 -21.312 -11.5 1 86.38 90 GLU A CA 1
ATOM 645 C C . GLU A 1 90 ? -2.791 -20.047 -12.219 1 86.38 90 GLU A C 1
ATOM 647 O O . GLU A 1 90 ? -3.166 -20.094 -13.391 1 86.38 90 GLU A O 1
ATOM 652 N N . GLY A 1 91 ? -2.533 -18.891 -11.609 1 92 91 GLY A N 1
ATOM 653 C CA . GLY A 1 91 ? -2.822 -17.562 -12.125 1 92 91 GLY A CA 1
ATOM 654 C C . GLY A 1 91 ? -1.774 -16.531 -11.75 1 92 91 GLY A C 1
ATOM 655 O O . GLY A 1 91 ? -0.699 -16.875 -11.258 1 92 91 GLY A O 1
ATOM 656 N N . LEU A 1 92 ? -2.01 -15.367 -12.234 1 96.56 92 LEU A N 1
ATOM 657 C CA . LEU A 1 92 ? -1.126 -14.25 -11.922 1 96.56 92 LEU A CA 1
ATOM 658 C C . LEU A 1 92 ? -1.833 -13.234 -11.039 1 96.56 92 LEU A C 1
ATOM 660 O O . LEU A 1 92 ? -2.863 -12.672 -11.422 1 96.56 92 LEU A O 1
ATOM 664 N N . HIS A 1 93 ? -1.291 -13.078 -9.875 1 96.19 93 HIS A N 1
ATOM 665 C CA . HIS A 1 93 ? -1.908 -12.188 -8.898 1 96.19 93 HIS A CA 1
ATOM 666 C C . HIS A 1 93 ? -0.895 -11.195 -8.344 1 96.19 93 HIS A C 1
ATOM 668 O O . HIS A 1 93 ? 0.305 -11.484 -8.305 1 96.19 93 HIS A O 1
ATOM 674 N N . PHE A 1 94 ? -1.393 -10.078 -7.945 1 98.12 94 PHE A N 1
ATOM 675 C CA . PHE A 1 94 ? -0.501 -9 -7.527 1 98.12 94 PHE A CA 1
ATOM 676 C C . PHE A 1 94 ? -0.843 -8.531 -6.117 1 98.12 94 PHE A C 1
ATOM 678 O O . PHE A 1 94 ? -1.968 -8.719 -5.648 1 98.12 94 PHE A O 1
ATOM 685 N N . GLY A 1 95 ? 0.076 -7.996 -5.473 1 98.44 95 GLY A N 1
ATOM 686 C CA . GLY A 1 95 ? -0.033 -7.238 -4.238 1 98.44 95 GLY A CA 1
ATOM 687 C C . GLY A 1 95 ? 0.821 -5.984 -4.227 1 98.44 95 GLY A C 1
ATOM 688 O O . GLY A 1 95 ? 1.861 -5.93 -4.887 1 98.44 95 GLY A O 1
ATOM 689 N N . LEU A 1 96 ? 0.363 -5.012 -3.533 1 98.81 96 LEU A N 1
ATOM 690 C CA . LEU A 1 96 ? 1.082 -3.744 -3.457 1 98.81 96 LEU A CA 1
ATOM 691 C C . LEU A 1 96 ? 1.604 -3.5 -2.045 1 98.81 96 LEU A C 1
ATOM 693 O O . LEU A 1 96 ? 0.921 -3.805 -1.065 1 98.81 96 LEU A O 1
ATOM 697 N N . SER A 1 97 ? 2.754 -2.973 -1.972 1 98.81 97 SER A N 1
ATOM 698 C CA . SER A 1 97 ? 3.246 -2.441 -0.704 1 98.81 97 SER A CA 1
ATOM 699 C C . SER A 1 97 ? 2.51 -1.163 -0.318 1 98.81 97 SER A C 1
ATOM 701 O O . SER A 1 97 ? 1.731 -0.625 -1.108 1 98.81 97 SER A O 1
ATOM 703 N N . PRO A 1 98 ? 2.76 -0.729 0.933 1 98.62 98 PRO A N 1
ATOM 704 C CA . PRO A 1 98 ? 2.359 0.664 1.146 1 98.62 98 PRO A CA 1
ATOM 705 C C . PRO A 1 98 ? 3.055 1.63 0.188 1 98.62 98 PRO A C 1
ATOM 707 O O . PRO A 1 98 ? 3.91 1.218 -0.597 1 98.62 98 PRO A O 1
ATOM 710 N N . GLY A 1 99 ? 2.619 2.795 0.141 1 98.38 99 GLY A N 1
ATOM 711 C CA . GLY A 1 99 ? 3.217 3.812 -0.707 1 98.38 99 GLY A CA 1
ATOM 712 C C . GLY A 1 99 ? 3.518 5.102 0.032 1 98.38 99 GLY A C 1
ATOM 713 O O . GLY A 1 99 ? 2.691 5.59 0.807 1 98.38 99 GLY A O 1
ATOM 714 N N . PHE A 1 100 ? 4.68 5.586 -0.137 1 96.81 100 PHE A N 1
ATOM 715 C CA . PHE A 1 100 ? 5.02 6.875 0.453 1 96.81 100 PHE A CA 1
ATOM 716 C C . PHE A 1 100 ? 5.266 7.918 -0.63 1 96.81 100 PHE A C 1
ATOM 718 O O . PHE A 1 100 ? 5.781 7.598 -1.702 1 96.81 100 PHE A O 1
ATOM 725 N N . GLU A 1 101 ? 4.914 9.117 -0.317 1 95.38 101 GLU A N 1
ATOM 726 C CA . GLU A 1 101 ? 5 10.25 -1.23 1 95.38 101 GLU A CA 1
ATOM 727 C C . GLU A 1 101 ? 6.418 10.812 -1.28 1 95.38 101 GLU A C 1
ATOM 729 O O . GLU A 1 101 ? 7.078 10.938 -0.248 1 95.38 101 GLU A O 1
ATOM 734 N N . LEU A 1 102 ? 6.863 11.094 -2.479 1 93.5 102 LEU A N 1
ATOM 735 C CA . LEU A 1 102 ? 8.133 11.781 -2.674 1 93.5 102 LEU A CA 1
ATOM 736 C C . LEU A 1 102 ? 7.934 13.297 -2.682 1 93.5 102 LEU A C 1
ATOM 738 O O . LEU A 1 102 ? 6.816 13.773 -2.865 1 93.5 102 LEU A O 1
ATOM 742 N N . PRO A 1 103 ? 9.039 14.031 -2.459 1 90.19 103 PRO A N 1
ATOM 743 C CA . PRO A 1 103 ? 8.898 15.492 -2.502 1 90.19 103 PRO A CA 1
ATOM 744 C C . PRO A 1 103 ? 8.32 15.984 -3.824 1 90.19 103 PRO A C 1
ATOM 746 O O . PRO A 1 103 ? 8.711 15.516 -4.891 1 90.19 103 PRO A O 1
ATOM 749 N N . GLU A 1 104 ? 7.422 16.906 -3.682 1 88.69 104 GLU A N 1
ATOM 750 C CA . GLU A 1 104 ? 6.738 17.453 -4.852 1 88.69 104 GLU A CA 1
ATOM 751 C C . GLU A 1 104 ? 7.734 18.016 -5.859 1 88.69 104 GLU A C 1
ATOM 753 O O . GLU A 1 104 ? 7.52 17.938 -7.07 1 88.69 104 GLU A O 1
ATOM 758 N N . SER A 1 105 ? 8.82 18.516 -5.359 1 88.19 105 SER A N 1
ATOM 759 C CA . SER A 1 105 ? 9.82 19.141 -6.219 1 88.19 105 SER A CA 1
ATOM 760 C C . SER A 1 105 ? 10.555 18.094 -7.059 1 88.19 105 SER A C 1
ATOM 762 O O . SER A 1 105 ? 11.211 18.438 -8.039 1 88.19 105 SER A O 1
ATOM 764 N N . TRP A 1 106 ? 10.438 16.828 -6.676 1 90.31 106 TRP A N 1
ATOM 765 C CA . TRP A 1 106 ? 11.148 15.766 -7.387 1 90.31 106 TRP A CA 1
ATOM 766 C C . TRP A 1 106 ? 10.391 15.344 -8.641 1 90.31 106 TRP A C 1
ATOM 768 O O . TRP A 1 106 ? 10.992 14.906 -9.625 1 90.31 106 TRP A O 1
ATOM 778 N N . ALA A 1 107 ? 9.094 15.5 -8.594 1 91.12 107 ALA A N 1
ATOM 779 C CA . ALA A 1 107 ? 8.211 14.859 -9.57 1 91.12 107 ALA A CA 1
ATOM 780 C C . ALA A 1 107 ? 8.555 15.305 -10.992 1 91.12 107 ALA A C 1
ATOM 782 O O . ALA A 1 107 ? 8.812 14.469 -11.859 1 91.12 107 ALA A O 1
ATOM 783 N N . PRO A 1 108 ? 8.664 16.578 -11.219 1 92.19 108 PRO A N 1
ATOM 784 C CA . PRO A 1 108 ? 8.938 16.984 -12.602 1 92.19 108 PRO A CA 1
ATOM 785 C C . PRO A 1 108 ? 10.281 16.484 -13.109 1 92.19 108 PRO A C 1
ATOM 787 O O . PRO A 1 108 ? 10.391 16.062 -14.266 1 92.19 108 PRO A O 1
ATOM 790 N N . LYS A 1 109 ? 11.289 16.516 -12.297 1 92.56 109 LYS A N 1
ATOM 791 C CA . LYS A 1 109 ? 12.633 16.109 -12.703 1 92.56 109 LYS A CA 1
ATOM 792 C C . LYS A 1 109 ? 12.703 14.602 -12.906 1 92.56 109 LYS A C 1
ATOM 794 O O . LYS A 1 109 ? 13.242 14.125 -13.906 1 92.56 109 LYS A O 1
ATOM 799 N N . VAL A 1 110 ? 12.109 13.914 -11.992 1 93.69 110 VAL A N 1
ATOM 800 C CA . VAL A 1 110 ? 12.211 12.461 -11.969 1 93.69 110 VAL A CA 1
ATOM 801 C C . VAL A 1 110 ? 11.375 11.867 -13.102 1 93.69 110 VAL A C 1
ATOM 803 O O . VAL A 1 110 ? 11.781 10.883 -13.727 1 93.69 110 VAL A O 1
ATOM 806 N N . LEU A 1 111 ? 10.234 12.453 -13.375 1 92.69 111 LEU A N 1
ATOM 807 C CA . LEU A 1 111 ? 9.359 11.93 -14.422 1 92.69 111 LEU A CA 1
ATOM 808 C C . LEU A 1 111 ? 9.953 12.203 -15.805 1 92.69 111 LEU A C 1
ATOM 810 O O . LEU A 1 111 ? 9.711 11.445 -16.75 1 92.69 111 LEU A O 1
ATOM 814 N N . LYS A 1 112 ? 10.719 13.25 -15.922 1 93.19 112 LYS A N 1
ATOM 815 C CA . LYS A 1 112 ? 11.406 13.555 -17.172 1 93.19 112 LYS A CA 1
ATOM 816 C C . LYS A 1 112 ? 12.602 12.625 -17.375 1 93.19 112 LYS A C 1
ATOM 818 O O . LYS A 1 112 ? 12.883 12.203 -18.5 1 93.19 112 LYS A O 1
ATOM 823 N N . ASP A 1 113 ? 13.273 12.367 -16.312 1 94.62 113 ASP A N 1
ATOM 824 C CA . ASP A 1 113 ? 14.461 11.523 -16.297 1 94.62 113 ASP A CA 1
ATOM 825 C C . ASP A 1 113 ? 14.617 10.805 -14.961 1 94.62 113 ASP A C 1
ATOM 827 O O . ASP A 1 113 ? 15.102 11.391 -13.992 1 94.62 113 ASP A O 1
ATOM 831 N N . THR A 1 114 ? 14.312 9.508 -14.977 1 92.19 114 THR A N 1
ATOM 832 C CA . THR A 1 114 ? 14.266 8.766 -13.719 1 92.19 114 THR A CA 1
ATOM 833 C C . THR A 1 114 ? 15.656 8.68 -13.094 1 92.19 114 THR A C 1
ATOM 835 O O . THR A 1 114 ? 15.789 8.406 -11.898 1 92.19 114 THR A O 1
ATOM 838 N N . SER A 1 115 ? 16.734 8.891 -13.852 1 90.31 115 SER A N 1
ATOM 839 C CA . SER A 1 115 ? 18.094 8.875 -13.289 1 90.31 115 SER A CA 1
ATOM 840 C C . SER A 1 115 ? 18.281 10.016 -12.289 1 90.31 115 SER A C 1
ATOM 842 O O . SER A 1 115 ? 19.156 9.945 -11.43 1 90.31 115 SER A O 1
ATOM 844 N N . GLU A 1 116 ? 17.469 11.094 -12.406 1 92.38 116 GLU A N 1
ATOM 845 C CA . GLU A 1 116 ? 17.516 12.219 -11.477 1 92.38 116 GLU A CA 1
ATOM 846 C C . GLU A 1 116 ? 17.172 11.773 -10.055 1 92.38 116 GLU A C 1
ATOM 848 O O . GLU A 1 116 ? 17.641 12.367 -9.086 1 92.38 116 GLU A O 1
ATOM 853 N N . PHE A 1 117 ? 16.375 10.719 -9.906 1 92.44 117 PHE A N 1
ATOM 854 C CA . PHE A 1 117 ? 16.047 10.156 -8.602 1 92.44 117 PHE A CA 1
ATOM 855 C C . PHE A 1 117 ? 17.312 9.758 -7.844 1 92.44 117 PHE A C 1
ATOM 857 O O . PHE A 1 117 ? 17.469 10.102 -6.668 1 92.44 117 PHE A O 1
ATOM 864 N N . TYR A 1 118 ? 18.188 9.117 -8.531 1 87.94 118 TYR A N 1
ATOM 865 C CA . TYR A 1 118 ? 19.406 8.602 -7.895 1 87.94 118 TYR A CA 1
ATOM 866 C C . TYR A 1 118 ? 20.328 9.742 -7.484 1 87.94 118 TYR A C 1
ATOM 868 O O . TYR A 1 118 ? 21 9.656 -6.457 1 87.94 118 TYR A O 1
ATOM 876 N N . LYS A 1 119 ? 20.281 10.758 -8.289 1 87.62 119 LYS A N 1
ATOM 877 C CA . LYS A 1 119 ? 21.078 11.938 -7.93 1 87.62 119 LYS A CA 1
ATOM 878 C C . LYS A 1 119 ? 20.531 12.578 -6.656 1 87.62 119 LYS A C 1
ATOM 880 O O . LYS A 1 119 ? 21.312 12.945 -5.766 1 87.62 119 LYS A O 1
ATOM 885 N N . MET A 1 120 ? 19.297 12.68 -6.617 1 84.88 120 MET A N 1
ATOM 886 C CA . MET A 1 120 ? 18.656 13.328 -5.473 1 84.88 120 MET A CA 1
ATOM 887 C C . MET A 1 120 ? 18.797 12.469 -4.219 1 84.88 120 MET A C 1
ATOM 889 O O . MET A 1 120 ? 18.984 13 -3.121 1 84.88 120 MET A O 1
ATOM 893 N N . MET A 1 121 ? 18.812 11.211 -4.449 1 84.06 121 MET A N 1
ATOM 894 C CA . MET A 1 121 ? 18.953 10.266 -3.342 1 84.06 121 MET A CA 1
ATOM 895 C C . MET A 1 121 ? 20.359 10.312 -2.748 1 84.06 121 MET A C 1
ATOM 897 O O . MET A 1 121 ? 20.562 9.922 -1.598 1 84.06 121 MET A O 1
ATOM 901 N N . GLU A 1 122 ? 21.281 10.727 -3.502 1 82.81 122 GLU A N 1
ATOM 902 C CA . GLU A 1 122 ? 22.656 10.805 -3.016 1 82.81 122 GLU A CA 1
ATOM 903 C C . GLU A 1 122 ? 22.75 11.68 -1.775 1 82.81 122 GLU A C 1
ATOM 905 O O . GLU A 1 122 ? 23.562 11.422 -0.886 1 82.81 122 GLU A O 1
ATOM 910 N N . ALA A 1 123 ? 21.859 12.602 -1.705 1 77.62 123 ALA A N 1
ATOM 911 C CA . ALA A 1 123 ? 21.844 13.492 -0.55 1 77.62 123 ALA A CA 1
ATOM 912 C C . ALA A 1 123 ? 21.375 12.758 0.704 1 77.62 123 ALA A C 1
ATOM 914 O O . ALA A 1 123 ? 21.609 13.219 1.824 1 77.62 123 ALA A O 1
ATOM 915 N N . TYR A 1 124 ? 20.844 11.641 0.512 1 76.44 124 TYR A N 1
ATOM 916 C CA . TYR A 1 124 ? 20.25 10.914 1.63 1 76.44 124 TYR A CA 1
ATOM 917 C C . TYR A 1 124 ? 21 9.602 1.877 1 76.44 124 TYR A C 1
ATOM 919 O O . TYR A 1 124 ? 20.562 8.781 2.684 1 76.44 124 TYR A O 1
ATOM 927 N N . GLY A 1 125 ? 22.016 9.359 1.25 1 72.56 125 GLY A N 1
ATOM 928 C CA . GLY A 1 125 ? 22.797 8.148 1.416 1 72.56 125 GLY A CA 1
ATOM 929 C C . GLY A 1 125 ? 22.984 7.367 0.127 1 72.56 125 GLY A C 1
ATOM 930 O O . GLY A 1 125 ? 23.766 6.422 0.07 1 72.56 125 GLY A O 1
ATOM 931 N N . GLY A 1 126 ? 22.203 7.719 -0.881 1 68.69 126 GLY A N 1
ATOM 932 C CA . GLY A 1 126 ? 22.391 7.219 -2.234 1 68.69 126 GLY A CA 1
ATOM 933 C C . GLY A 1 126 ? 22 5.766 -2.393 1 68.69 126 GLY A C 1
ATOM 934 O O . GLY A 1 126 ? 21.078 5.289 -1.723 1 68.69 126 GLY A O 1
ATOM 935 N N . ARG A 1 127 ? 22.656 5.066 -3.307 1 63 127 ARG A N 1
ATOM 936 C CA . ARG A 1 127 ? 22.312 3.73 -3.787 1 63 127 ARG A CA 1
ATOM 937 C C . ARG A 1 127 ? 22.484 2.691 -2.684 1 63 127 ARG A C 1
ATOM 939 O O . ARG A 1 127 ? 21.812 1.658 -2.684 1 63 127 ARG A O 1
ATOM 946 N N . GLU A 1 128 ? 23.344 2.986 -1.847 1 68.75 128 GLU A N 1
ATOM 947 C CA . GLU A 1 128 ? 23.547 2.037 -0.757 1 68.75 128 GLU A CA 1
ATOM 948 C C . GLU A 1 128 ? 22.281 1.868 0.081 1 68.75 128 GLU A C 1
ATOM 950 O O . GLU A 1 128 ? 22.062 0.812 0.678 1 68.75 128 GLU A O 1
ATOM 955 N N . LEU A 1 129 ? 21.469 2.85 0.071 1 69.12 129 LEU A N 1
ATOM 956 C CA . LEU A 1 129 ? 20.203 2.781 0.786 1 69.12 129 LEU A CA 1
ATOM 957 C C . LEU A 1 129 ? 19.312 1.692 0.203 1 69.12 129 LEU A C 1
ATOM 959 O O . LEU A 1 129 ? 18.594 1.011 0.94 1 69.12 129 LEU A O 1
ATOM 963 N N . GLY A 1 130 ? 19.438 1.452 -1.072 1 64.62 130 GLY A N 1
ATOM 964 C CA . GLY A 1 130 ? 18.609 0.477 -1.754 1 64.62 130 GLY A CA 1
ATOM 965 C C . GLY A 1 130 ? 18.938 -0.956 -1.385 1 64.62 130 GLY A C 1
ATOM 966 O O . GLY A 1 130 ? 18.094 -1.846 -1.498 1 64.62 130 GLY A O 1
ATOM 967 N N . LYS A 1 131 ? 20.094 -1.129 -0.92 1 67.69 131 LYS A N 1
ATOM 968 C CA . LYS A 1 131 ? 20.516 -2.469 -0.526 1 67.69 131 LYS A CA 1
ATOM 969 C C . LYS A 1 131 ? 20.297 -2.697 0.967 1 67.69 131 LYS A C 1
ATOM 971 O O . LYS A 1 131 ? 20.422 -3.824 1.452 1 67.69 131 LYS A O 1
ATOM 976 N N . GLY A 1 132 ? 19.875 -1.637 1.599 1 76.88 132 GLY A N 1
ATOM 977 C CA . GLY A 1 132 ? 19.672 -1.693 3.039 1 76.88 132 GLY A CA 1
ATOM 978 C C . GLY A 1 132 ? 18.281 -1.255 3.469 1 76.88 132 GLY A C 1
ATOM 979 O O . GLY A 1 132 ? 17.297 -1.937 3.188 1 76.88 132 GLY A O 1
ATOM 980 N N . LYS A 1 133 ? 18.375 -0.186 4.289 1 78.44 133 LYS A N 1
ATOM 981 C CA . LYS A 1 133 ? 17.156 0.284 4.938 1 78.44 133 LYS A CA 1
ATOM 982 C C . LYS A 1 133 ? 16.219 0.935 3.93 1 78.44 133 LYS A C 1
ATOM 984 O O . LYS A 1 133 ? 15.023 1.089 4.195 1 78.44 133 LYS A O 1
ATOM 989 N N . GLY A 1 134 ? 16.75 1.289 2.697 1 84.62 134 GLY A N 1
ATOM 990 C CA . GLY A 1 134 ? 15.945 1.946 1.685 1 84.62 134 GLY A CA 1
ATOM 991 C C . GLY A 1 134 ? 15.492 3.334 2.094 1 84.62 134 GLY A C 1
ATOM 992 O O . GLY A 1 134 ? 15.664 3.736 3.246 1 84.62 134 GLY A O 1
ATOM 993 N N . LEU A 1 135 ? 14.914 4.062 1.18 1 86.81 135 LEU A N 1
ATOM 994 C CA . LEU A 1 135 ? 14.375 5.395 1.447 1 86.81 135 LEU A CA 1
ATOM 995 C C . LEU A 1 135 ? 13.25 5.332 2.473 1 86.81 135 LEU A C 1
ATOM 997 O O . LEU A 1 135 ? 13.125 6.227 3.314 1 86.81 135 LEU A O 1
ATOM 1001 N N . VAL A 1 136 ? 12.484 4.266 2.402 1 91 136 VAL A N 1
ATOM 1002 C CA . VAL A 1 136 ? 11.383 4.109 3.354 1 91 136 VAL A CA 1
ATOM 1003 C C . VAL A 1 136 ? 11.938 4.023 4.773 1 91 136 VAL A C 1
ATOM 1005 O O . VAL A 1 136 ? 11.359 4.578 5.707 1 91 136 VAL A O 1
ATOM 1008 N N . GLY A 1 137 ? 12.977 3.281 4.949 1 89.81 137 GLY A N 1
ATOM 1009 C CA . GLY A 1 137 ? 13.609 3.195 6.254 1 89.81 137 GLY A CA 1
ATOM 1010 C C . GLY A 1 137 ? 14.07 4.539 6.785 1 89.81 137 GLY A C 1
ATOM 1011 O O . GLY A 1 137 ? 13.922 4.828 7.977 1 89.81 137 GLY A O 1
ATOM 1012 N N . VAL A 1 138 ? 14.625 5.34 5.914 1 85.44 138 VAL A N 1
ATOM 1013 C CA . VAL A 1 138 ? 15.078 6.676 6.281 1 85.44 138 VAL A CA 1
ATOM 1014 C C . VAL A 1 138 ? 13.883 7.547 6.656 1 85.44 138 VAL A C 1
ATOM 1016 O O . VAL A 1 138 ? 13.883 8.188 7.707 1 85.44 138 VAL A O 1
ATOM 1019 N N . LEU A 1 139 ? 12.867 7.465 5.883 1 86.69 139 LEU A N 1
ATOM 1020 C CA . LEU A 1 139 ? 11.703 8.336 6.039 1 86.69 139 LEU A CA 1
ATOM 1021 C C . LEU A 1 139 ? 10.914 7.977 7.289 1 86.69 139 LEU A C 1
ATOM 1023 O O . LEU A 1 139 ? 10.328 8.852 7.934 1 86.69 139 LEU A O 1
ATOM 1027 N N . THR A 1 140 ? 10.945 6.73 7.645 1 90.94 140 THR A N 1
ATOM 1028 C CA . THR A 1 140 ? 10.141 6.27 8.773 1 90.94 140 THR A CA 1
ATOM 1029 C C . THR A 1 140 ? 11.016 6.078 10.016 1 90.94 140 THR A C 1
ATOM 1031 O O . THR A 1 140 ? 10.57 5.5 11.008 1 90.94 140 THR A O 1
ATOM 1034 N N . LYS A 1 141 ? 12.273 6.449 9.867 1 86.56 141 LYS A N 1
ATOM 1035 C CA . LYS A 1 141 ? 13.25 6.312 10.945 1 86.56 141 LYS A CA 1
ATOM 1036 C C . LYS A 1 141 ? 13.328 4.871 11.438 1 86.56 141 LYS A C 1
ATOM 1038 O O . LYS A 1 141 ? 13.32 4.617 12.641 1 86.56 141 LYS A O 1
ATOM 1043 N N . GLY A 1 142 ? 13.203 4.004 10.516 1 89.88 142 GLY A N 1
ATOM 1044 C CA . GLY A 1 142 ? 13.422 2.594 10.805 1 89.88 142 GLY A CA 1
ATOM 1045 C C . GLY A 1 142 ? 12.156 1.864 11.203 1 89.88 142 GLY A C 1
ATOM 1046 O O . GLY A 1 142 ? 12.172 0.648 11.414 1 89.88 142 GLY A O 1
ATOM 1047 N N . VAL A 1 143 ? 11.078 2.535 11.367 1 93.62 143 VAL A N 1
ATOM 1048 C CA . VAL A 1 143 ? 9.812 1.925 11.766 1 93.62 143 VAL A CA 1
ATOM 1049 C C . VAL A 1 143 ? 9.375 0.916 10.703 1 93.62 143 VAL A C 1
ATOM 1051 O O . VAL A 1 143 ? 8.867 -0.159 11.039 1 93.62 143 VAL A O 1
ATOM 1054 N N . VAL A 1 144 ? 9.523 1.261 9.453 1 95 144 VAL A N 1
ATOM 1055 C CA . VAL A 1 144 ? 9.289 0.36 8.336 1 95 144 VAL A CA 1
ATOM 1056 C C . VAL A 1 144 ? 10.578 0.168 7.543 1 95 144 VAL A C 1
ATOM 1058 O O . VAL A 1 144 ? 11.109 1.122 6.965 1 95 144 VAL A O 1
ATOM 1061 N N . THR A 1 145 ? 11.023 -0.991 7.555 1 94.44 145 THR A N 1
ATOM 1062 C CA . THR A 1 145 ? 12.211 -1.29 6.758 1 94.44 145 THR A CA 1
ATOM 1063 C C . THR A 1 145 ? 11.828 -1.616 5.316 1 94.44 145 THR A C 1
ATOM 1065 O O . THR A 1 145 ? 10.656 -1.876 5.023 1 94.44 145 THR A O 1
ATOM 1068 N N . ARG A 1 146 ? 12.82 -1.607 4.5 1 94.12 146 ARG A N 1
ATOM 1069 C CA . ARG A 1 146 ? 12.562 -2.01 3.123 1 94.12 146 ARG A CA 1
ATOM 1070 C C . ARG A 1 146 ? 12.031 -3.439 3.061 1 94.12 146 ARG A C 1
ATOM 1072 O O . ARG A 1 146 ? 11.164 -3.75 2.24 1 94.12 146 ARG A O 1
ATOM 1079 N N . LYS A 1 147 ? 12.57 -4.301 3.891 1 95.94 147 LYS A N 1
ATOM 1080 C CA . LYS A 1 147 ? 12.07 -5.672 3.943 1 95.94 147 LYS A CA 1
ATOM 1081 C C . LYS A 1 147 ? 10.594 -5.711 4.316 1 95.94 147 LYS A C 1
ATOM 1083 O O . LYS A 1 147 ? 9.805 -6.406 3.672 1 95.94 147 LYS A O 1
ATOM 1088 N N . ASP A 1 148 ? 10.234 -4.969 5.363 1 96.44 148 ASP A N 1
ATOM 1089 C CA . ASP A 1 148 ? 8.836 -4.895 5.777 1 96.44 148 ASP A CA 1
ATOM 1090 C C . ASP A 1 148 ? 7.949 -4.395 4.637 1 96.44 148 ASP A C 1
ATOM 1092 O O . ASP A 1 148 ? 6.848 -4.91 4.426 1 96.44 148 ASP A O 1
ATOM 1096 N N . PHE A 1 149 ? 8.516 -3.449 3.945 1 96.69 149 PHE A N 1
ATOM 1097 C CA . PHE A 1 149 ? 7.855 -2.811 2.816 1 96.69 149 PHE A CA 1
ATOM 1098 C C . PHE A 1 149 ? 7.543 -3.826 1.725 1 96.69 149 PHE A C 1
ATOM 1100 O O . PHE A 1 149 ? 6.395 -3.955 1.298 1 96.69 149 PHE A O 1
ATOM 1107 N N . CYS A 1 150 ? 8.445 -4.648 1.35 1 97.94 150 CYS A N 1
ATOM 1108 C CA . CYS A 1 150 ? 8.305 -5.695 0.346 1 97.94 150 CYS A CA 1
ATOM 1109 C C . CYS A 1 150 ? 7.426 -6.832 0.864 1 97.94 150 CYS A C 1
ATOM 1111 O O . CYS A 1 150 ? 6.59 -7.359 0.13 1 97.94 150 CYS A O 1
ATOM 1113 N N . LYS A 1 151 ? 7.633 -7.184 2.09 1 98.5 151 LYS A N 1
ATOM 1114 C CA . LYS A 1 151 ? 6.887 -8.281 2.691 1 98.5 151 LYS A CA 1
ATOM 1115 C C . LYS A 1 151 ? 5.383 -8.031 2.621 1 98.5 151 LYS A C 1
ATOM 1117 O O . LYS A 1 151 ? 4.605 -8.945 2.338 1 98.5 151 LYS A O 1
ATOM 1122 N N . MET A 1 152 ? 5.008 -6.809 2.85 1 98.56 152 MET A N 1
ATOM 1123 C CA . MET A 1 152 ? 3.586 -6.477 2.805 1 98.56 152 MET A CA 1
ATOM 1124 C C . MET A 1 152 ? 3.018 -6.711 1.409 1 98.56 152 MET A C 1
ATOM 1126 O O . MET A 1 152 ? 1.913 -7.242 1.265 1 98.56 152 MET A O 1
ATOM 1130 N N . ALA A 1 153 ? 3.742 -6.332 0.424 1 98.75 153 ALA A N 1
ATOM 1131 C CA . ALA A 1 153 ? 3.309 -6.594 -0.946 1 98.75 153 ALA A CA 1
ATOM 1132 C C . ALA A 1 153 ? 3.143 -8.094 -1.191 1 98.75 153 ALA A C 1
ATOM 1134 O O . ALA A 1 153 ? 2.176 -8.516 -1.825 1 98.75 153 ALA A O 1
ATOM 1135 N N . VAL A 1 154 ? 4.062 -8.883 -0.701 1 98.75 154 VAL A N 1
ATOM 1136 C CA . VAL A 1 154 ? 4.047 -10.328 -0.897 1 98.75 154 VAL A CA 1
ATOM 1137 C C . VAL A 1 154 ? 2.836 -10.93 -0.186 1 98.75 154 VAL A C 1
ATOM 1139 O O . VAL A 1 154 ? 2.129 -11.766 -0.752 1 98.75 154 VAL A O 1
ATOM 1142 N N . ILE A 1 155 ? 2.6 -10.492 1.03 1 98.31 155 ILE A N 1
ATOM 1143 C CA . ILE A 1 155 ? 1.454 -10.984 1.788 1 98.31 155 ILE A CA 1
ATOM 1144 C C . ILE A 1 155 ? 0.167 -10.695 1.019 1 98.31 155 ILE A C 1
ATOM 1146 O O . ILE A 1 155 ? -0.689 -11.578 0.883 1 98.31 155 ILE A O 1
ATOM 1150 N N . MET A 1 156 ? 0.047 -9.523 0.481 1 97.88 156 MET A N 1
ATOM 1151 C CA . MET A 1 156 ? -1.147 -9.164 -0.279 1 97.88 156 MET A CA 1
ATOM 1152 C C . MET A 1 156 ? -1.304 -10.062 -1.503 1 97.88 156 MET A C 1
ATOM 1154 O O . MET A 1 156 ? -2.402 -10.539 -1.794 1 97.88 156 MET A O 1
ATOM 1158 N N . ALA A 1 157 ? -0.235 -10.281 -2.184 1 97.5 157 ALA A N 1
ATOM 1159 C CA . ALA A 1 157 ? -0.285 -11.078 -3.408 1 97.5 157 ALA A CA 1
ATOM 1160 C C . ALA A 1 157 ? -0.658 -12.523 -3.109 1 97.5 157 ALA A C 1
ATOM 1162 O O . ALA A 1 157 ? -1.48 -13.117 -3.811 1 97.5 157 ALA A O 1
ATOM 1163 N N . PHE A 1 158 ? -0.074 -13.109 -2.061 1 95.56 158 PHE A N 1
ATOM 1164 C CA . PHE A 1 158 ? -0.328 -14.508 -1.717 1 95.56 158 PHE A CA 1
ATOM 1165 C C . PHE A 1 158 ? -1.744 -14.68 -1.183 1 95.56 158 PHE A C 1
ATOM 1167 O O . PHE A 1 158 ? -2.365 -15.727 -1.387 1 95.56 158 PHE A O 1
ATOM 1174 N N . SER A 1 159 ? -2.176 -13.688 -0.5 1 88.5 159 SER A N 1
ATOM 1175 C CA . SER A 1 159 ? -3.525 -13.758 0.049 1 88.5 159 SER A CA 1
ATOM 1176 C C . SER A 1 159 ? -4.566 -13.875 -1.059 1 88.5 159 SER A C 1
ATOM 1178 O O . SER A 1 159 ? -5.609 -14.508 -0.873 1 88.5 159 SER A O 1
ATOM 1180 N N . LYS A 1 160 ? -4.309 -13.289 -2.172 1 85.38 160 LYS A N 1
ATOM 1181 C CA . LYS A 1 160 ? -5.172 -13.453 -3.338 1 85.38 160 LYS A CA 1
ATOM 1182 C C . LYS A 1 160 ? -4.945 -14.805 -4 1 85.38 160 LYS A C 1
ATOM 1184 O O . LYS A 1 160 ? -5.906 -15.508 -4.324 1 85.38 160 LYS A O 1
ATOM 1189 N N . ALA A 1 161 ? -3.734 -15.227 -4.109 1 85.44 161 ALA A N 1
ATOM 1190 C CA . ALA A 1 161 ? -3.357 -16.391 -4.906 1 85.44 161 ALA A CA 1
ATOM 1191 C C . ALA A 1 161 ? -3.727 -17.688 -4.191 1 85.44 161 ALA A C 1
ATOM 1193 O O . ALA A 1 161 ? -4.043 -18.688 -4.832 1 85.44 161 ALA A O 1
ATOM 1194 N N . PHE A 1 162 ? -3.701 -17.641 -2.865 1 80 162 PHE A N 1
ATOM 1195 C CA . PHE A 1 162 ? -3.867 -18.891 -2.125 1 80 162 PHE A CA 1
ATOM 1196 C C . PHE A 1 162 ? -5.008 -18.781 -1.121 1 80 162 PHE A C 1
ATOM 1198 O O . PHE A 1 162 ? -4.969 -19.391 -0.054 1 80 162 PHE A O 1
ATOM 1205 N N . ASN A 1 163 ? -5.934 -17.922 -1.445 1 75.69 163 ASN A N 1
ATOM 1206 C CA . ASN A 1 163 ? -7.066 -17.781 -0.538 1 75.69 163 ASN A CA 1
ATOM 1207 C C . ASN A 1 163 ? -8.258 -18.609 -1.006 1 75.69 163 ASN A C 1
ATOM 1209 O O . ASN A 1 163 ? -8.82 -18.359 -2.072 1 75.69 163 ASN A O 1
ATOM 1213 N N . GLU A 1 164 ? -8.562 -19.438 -0.218 1 69.19 164 GLU A N 1
ATOM 1214 C CA . GLU A 1 164 ? -9.68 -20.328 -0.523 1 69.19 164 GLU A CA 1
ATOM 1215 C C . GLU A 1 164 ? -11 -19.578 -0.546 1 69.19 164 GLU A C 1
ATOM 1217 O O . GLU A 1 164 ? -11.977 -20.031 -1.146 1 69.19 164 GLU A O 1
ATOM 1222 N N . VAL A 1 165 ? -10.984 -18.438 0.042 1 65.94 165 VAL A N 1
ATOM 1223 C CA . VAL A 1 165 ? -12.219 -17.672 0.133 1 65.94 165 VAL A CA 1
ATOM 1224 C C . VAL A 1 165 ? -12.656 -17.219 -1.262 1 65.94 165 VAL A C 1
ATOM 1226 O O . VAL A 1 165 ? -13.844 -17 -1.51 1 65.94 165 VAL A O 1
ATOM 1229 N N . TRP A 1 166 ? -11.719 -17.109 -2.199 1 66.25 166 TRP A N 1
ATOM 1230 C CA . TRP A 1 166 ? -12.039 -16.656 -3.551 1 66.25 166 TRP A CA 1
ATOM 1231 C C . TRP A 1 166 ? -12.523 -17.812 -4.414 1 66.25 166 TRP A C 1
ATOM 1233 O O . TRP A 1 166 ? -12.922 -17.625 -5.562 1 66.25 166 TRP A O 1
ATOM 1243 N N . ARG A 1 167 ? -12.367 -19.031 -3.914 1 58.62 167 ARG A N 1
ATOM 1244 C CA . ARG A 1 167 ? -12.773 -20.219 -4.672 1 58.62 167 ARG A CA 1
ATOM 1245 C C . ARG A 1 167 ? -14.242 -20.547 -4.434 1 58.62 167 ARG A C 1
ATOM 1247 O O . ARG A 1 167 ? -14.766 -20.312 -3.342 1 58.62 167 ARG A O 1
ATOM 1254 N N . MET B 1 1 ? 1.507 17.984 20.484 1 93.75 1 MET B N 1
ATOM 1255 C CA . MET B 1 1 ? 0.738 18.391 19.312 1 93.75 1 MET B CA 1
ATOM 1256 C C . MET B 1 1 ? -0.648 17.766 19.312 1 93.75 1 MET B C 1
ATOM 1258 O O . MET B 1 1 ? -0.822 16.641 19.812 1 93.75 1 MET B O 1
ATOM 1262 N N . LYS B 1 2 ? -1.66 18.531 18.906 1 98.25 2 LYS B N 1
ATOM 1263 C CA . LYS B 1 2 ? -3.018 18 18.812 1 98.25 2 LYS B CA 1
ATOM 1264 C C . LYS B 1 2 ? -3.303 17.469 17.406 1 98.25 2 LYS B C 1
ATOM 1266 O O . LYS B 1 2 ? -3.293 18.219 16.438 1 98.25 2 LYS B O 1
ATOM 1271 N N . VAL B 1 3 ? -3.57 16.203 17.359 1 98.69 3 VAL B N 1
ATOM 1272 C CA . VAL B 1 3 ? -3.914 15.531 16.109 1 98.69 3 VAL B CA 1
ATOM 1273 C C . VAL B 1 3 ? -5.395 15.148 16.109 1 98.69 3 VAL B C 1
ATOM 1275 O O . VAL B 1 3 ? -5.867 14.5 17.047 1 98.69 3 VAL B O 1
ATOM 1278 N N . VAL B 1 4 ? -6.086 15.57 15.109 1 98.88 4 VAL B N 1
ATOM 1279 C CA . VAL B 1 4 ? -7.508 15.266 15.008 1 98.88 4 VAL B CA 1
ATOM 1280 C C . VAL B 1 4 ? -7.758 14.344 13.82 1 98.88 4 VAL B C 1
ATOM 1282 O O . VAL B 1 4 ? -7.301 14.617 12.703 1 98.88 4 VAL B O 1
ATOM 1285 N N . VAL B 1 5 ? -8.43 13.258 14.023 1 98.88 5 VAL B N 1
ATOM 1286 C CA . VAL B 1 5 ? -8.781 12.289 12.984 1 98.88 5 VAL B CA 1
ATOM 1287 C C . VAL B 1 5 ? -10.195 12.562 12.484 1 98.88 5 VAL B C 1
ATOM 1289 O O . VAL B 1 5 ? -11.148 12.586 13.266 1 98.88 5 VAL B O 1
ATOM 1292 N N . GLY B 1 6 ? -10.352 12.773 11.172 1 98.69 6 GLY B N 1
ATOM 1293 C CA . GLY B 1 6 ? -11.648 13.078 10.578 1 98.69 6 GLY B CA 1
ATOM 1294 C C . GLY B 1 6 ? -12.555 11.875 10.469 1 98.69 6 GLY B C 1
ATOM 1295 O O . GLY B 1 6 ? -13.117 11.609 9.406 1 98.69 6 GLY B O 1
ATOM 1296 N N . SER B 1 7 ? -12.664 11.023 11.43 1 97.31 7 SER B N 1
ATOM 1297 C CA . SER B 1 7 ? -13.516 9.844 11.516 1 97.31 7 SER B CA 1
ATOM 1298 C C . SER B 1 7 ? -13.75 9.43 12.969 1 97.31 7 SER B C 1
ATOM 1300 O O . SER B 1 7 ? -12.852 9.57 13.812 1 97.31 7 SER B O 1
ATOM 1302 N N . ALA B 1 8 ? -14.836 8.883 13.297 1 95.62 8 ALA B N 1
ATOM 1303 C CA . ALA B 1 8 ? -15.109 8.328 14.625 1 95.62 8 ALA B CA 1
ATOM 1304 C C . ALA B 1 8 ? -14.898 6.82 14.633 1 95.62 8 ALA B C 1
ATOM 1306 O O . ALA B 1 8 ? -15.07 6.172 15.672 1 95.62 8 ALA B O 1
ATOM 1307 N N . ASN B 1 9 ? -14.625 6.262 13.438 1 93.38 9 ASN B N 1
ATOM 1308 C CA . ASN B 1 9 ? -14.32 4.84 13.352 1 93.38 9 ASN B CA 1
ATOM 1309 C C . ASN B 1 9 ? -13.148 4.465 14.258 1 93.38 9 ASN B C 1
ATOM 1311 O O . ASN B 1 9 ? -12.031 4.938 14.047 1 93.38 9 ASN B O 1
ATOM 1315 N N . LEU B 1 10 ? -13.359 3.586 15.203 1 94.31 10 LEU B N 1
ATOM 1316 C CA . LEU B 1 10 ? -12.375 3.285 16.234 1 94.31 10 LEU B CA 1
ATOM 1317 C C . LEU B 1 10 ? -11.133 2.633 15.625 1 94.31 10 LEU B C 1
ATOM 1319 O O . LEU B 1 10 ? -10.023 2.836 16.109 1 94.31 10 LEU B O 1
ATOM 1323 N N . VAL B 1 11 ? -11.32 1.851 14.625 1 94.44 11 VAL B N 1
ATOM 1324 C CA . VAL B 1 11 ? -10.203 1.198 13.953 1 94.44 11 VAL B CA 1
ATOM 1325 C C . VAL B 1 11 ? -9.258 2.254 13.383 1 94.44 11 VAL B C 1
ATOM 1327 O O . VAL B 1 11 ? -8.039 2.168 13.562 1 94.44 11 VAL B O 1
ATOM 1330 N N . LYS B 1 12 ? -9.82 3.275 12.742 1 96.38 12 LYS B N 1
ATOM 1331 C CA . LYS B 1 12 ? -9.031 4.34 12.133 1 96.38 12 LYS B CA 1
ATOM 1332 C C . LYS B 1 12 ? -8.336 5.191 13.195 1 96.38 12 LYS B C 1
ATOM 1334 O O . LYS B 1 12 ? -7.172 5.555 13.047 1 96.38 12 LYS B O 1
ATOM 1339 N N . VAL B 1 13 ? -9.023 5.504 14.211 1 97.94 13 VAL B N 1
ATOM 1340 C CA . VAL B 1 13 ? -8.461 6.32 15.281 1 97.94 13 VAL B CA 1
ATOM 1341 C C . VAL B 1 13 ? -7.301 5.586 15.938 1 97.94 13 VAL B C 1
ATOM 1343 O O . VAL B 1 13 ? -6.238 6.168 16.172 1 97.94 13 VAL B O 1
ATOM 1346 N N . ARG B 1 14 ? -7.473 4.324 16.25 1 97.44 14 ARG B N 1
ATOM 1347 C CA . ARG B 1 14 ? -6.418 3.523 16.859 1 97.44 14 ARG B CA 1
ATOM 1348 C C . ARG B 1 14 ? -5.215 3.404 15.922 1 97.44 14 ARG B C 1
ATOM 1350 O O . ARG B 1 14 ? -4.07 3.404 16.375 1 97.44 14 ARG B O 1
ATOM 1357 N N . ALA B 1 15 ? -5.504 3.26 14.633 1 98.06 15 ALA B N 1
ATOM 1358 C CA . ALA B 1 15 ? -4.426 3.205 13.648 1 98.06 15 ALA B CA 1
ATOM 1359 C C . ALA B 1 15 ? -3.547 4.449 13.727 1 98.06 15 ALA B C 1
ATOM 1361 O O . ALA B 1 15 ? -2.318 4.352 13.711 1 98.06 15 ALA B O 1
ATOM 1362 N N . VAL B 1 16 ? -4.152 5.605 13.828 1 98.69 16 VAL B N 1
ATOM 1363 C CA . VAL B 1 16 ? -3.418 6.863 13.891 1 98.69 16 VAL B CA 1
ATOM 1364 C C . VAL B 1 16 ? -2.615 6.93 15.188 1 98.69 16 VAL B C 1
ATOM 1366 O O . VAL B 1 16 ? -1.429 7.266 15.18 1 98.69 16 VAL B O 1
ATOM 1369 N N . LYS B 1 17 ? -3.24 6.574 16.312 1 98.62 17 LYS B N 1
ATOM 1370 C CA . LYS B 1 17 ? -2.568 6.605 17.609 1 98.62 17 LYS B CA 1
ATOM 1371 C C . LYS B 1 17 ? -1.332 5.711 17.609 1 98.62 17 LYS B C 1
ATOM 1373 O O . LYS B 1 17 ? -0.249 6.141 18 1 98.62 17 LYS B O 1
ATOM 1378 N N . GLU B 1 18 ? -1.498 4.523 17.156 1 98.44 18 GLU B N 1
ATOM 1379 C CA . GLU B 1 18 ? -0.392 3.57 17.156 1 98.44 18 GLU B CA 1
ATOM 1380 C C . GLU B 1 18 ? 0.705 4.004 16.188 1 98.44 18 GLU B C 1
ATOM 1382 O O . GLU B 1 18 ? 1.893 3.826 16.469 1 98.44 18 GLU B O 1
ATOM 1387 N N . ALA B 1 19 ? 0.308 4.504 15.016 1 98.25 19 ALA B N 1
ATOM 1388 C CA . ALA B 1 19 ? 1.296 5.004 14.07 1 98.25 19 ALA B CA 1
ATOM 1389 C C . ALA B 1 19 ? 2.168 6.086 14.695 1 98.25 19 ALA B C 1
ATOM 1391 O O . ALA B 1 19 ? 3.396 6.051 14.578 1 98.25 19 ALA B O 1
ATOM 1392 N N . LEU B 1 20 ? 1.546 7.055 15.359 1 97.81 20 LEU B N 1
ATOM 1393 C CA . LEU B 1 20 ? 2.277 8.148 15.984 1 97.81 20 LEU B CA 1
ATOM 1394 C C . LEU B 1 20 ? 3.199 7.633 17.078 1 97.81 20 LEU B C 1
ATOM 1396 O O . LEU B 1 20 ? 4.336 8.094 17.219 1 97.81 20 LEU B O 1
ATOM 1400 N N . GLU B 1 21 ? 2.672 6.676 17.828 1 97.81 21 GLU B N 1
ATOM 1401 C CA . GLU B 1 21 ? 3.496 6.059 18.875 1 97.81 21 GLU B CA 1
ATOM 1402 C C . GLU B 1 21 ? 4.73 5.395 18.266 1 97.81 21 GLU B C 1
ATOM 1404 O O . GLU B 1 21 ? 5.844 5.582 18.75 1 97.81 21 GLU B O 1
ATOM 1409 N N . GLU B 1 22 ? 4.543 4.602 17.266 1 97.06 22 GLU B N 1
ATOM 1410 C CA . GLU B 1 22 ? 5.648 3.895 16.625 1 97.06 22 GLU B CA 1
ATOM 1411 C C . GLU B 1 22 ? 6.656 4.871 16.016 1 97.06 22 GLU B C 1
ATOM 1413 O O . GLU B 1 22 ? 7.859 4.602 16 1 97.06 22 GLU B O 1
ATOM 1418 N N . LEU B 1 23 ? 6.152 5.98 15.547 1 95.44 23 LEU B N 1
ATOM 1419 C CA . LEU B 1 23 ? 7.016 6.98 14.922 1 95.44 23 LEU B CA 1
ATOM 1420 C C . LEU B 1 23 ? 7.688 7.852 15.984 1 95.44 23 LEU B C 1
ATOM 1422 O O . LEU B 1 23 ? 8.531 8.688 15.656 1 95.44 23 LEU B O 1
ATOM 1426 N N . GLY B 1 24 ? 7.262 7.734 17.219 1 94.56 24 GLY B N 1
ATOM 1427 C CA . GLY B 1 24 ? 7.812 8.531 18.297 1 94.56 24 GLY B CA 1
ATOM 1428 C C . GLY B 1 24 ? 7.305 9.961 18.312 1 94.56 24 GLY B C 1
ATOM 1429 O O . GLY B 1 24 ? 8.016 10.875 18.734 1 94.56 24 GLY B O 1
ATOM 1430 N N . ILE B 1 25 ? 6.16 10.156 17.781 1 94.56 25 ILE B N 1
ATOM 1431 C CA . ILE B 1 25 ? 5.574 11.492 17.75 1 94.56 25 ILE B CA 1
ATOM 1432 C C . ILE B 1 25 ? 4.613 11.672 18.922 1 94.56 25 ILE B C 1
ATOM 1434 O O . ILE B 1 25 ? 3.611 10.961 19.031 1 94.56 25 ILE B O 1
ATOM 1438 N N . GLU B 1 26 ? 4.902 12.484 19.75 1 95.88 26 GLU B N 1
ATOM 1439 C CA . GLU B 1 26 ? 4.039 12.781 20.891 1 95.88 26 GLU B CA 1
ATOM 1440 C C . GLU B 1 26 ? 2.838 13.625 20.469 1 95.88 26 GLU B C 1
ATOM 1442 O O . GLU B 1 26 ? 3.002 14.75 19.969 1 95.88 26 GLU B O 1
ATOM 1447 N N . ALA B 1 27 ? 1.661 13.07 20.641 1 97.19 27 ALA B N 1
ATOM 1448 C CA . ALA B 1 27 ? 0.464 13.789 20.203 1 97.19 27 ALA B CA 1
ATOM 1449 C C . ALA B 1 27 ? -0.75 13.383 21.031 1 97.19 27 ALA B C 1
ATOM 1451 O O . ALA B 1 27 ? -0.824 12.25 21.531 1 97.19 27 ALA B O 1
ATOM 1452 N N . GLU B 1 28 ? -1.604 14.289 21.297 1 98.38 28 GLU B N 1
ATOM 1453 C CA . GLU B 1 28 ? -2.969 14 21.719 1 98.38 28 GLU B CA 1
ATOM 1454 C C . GLU B 1 28 ? -3.889 13.766 20.531 1 98.38 28 GLU B C 1
ATOM 1456 O O . GLU B 1 28 ? -4.043 14.641 19.672 1 98.38 28 GLU B O 1
ATOM 1461 N N . VAL B 1 29 ? -4.484 12.633 20.484 1 98.69 29 VAL B N 1
ATOM 1462 C CA . VAL B 1 29 ? -5.285 12.25 19.328 1 98.69 29 VAL B CA 1
ATOM 1463 C C . VAL B 1 29 ? -6.77 12.336 19.672 1 98.69 29 VAL B C 1
ATOM 1465 O O . VAL B 1 29 ? -7.215 11.75 20.672 1 98.69 29 VAL B O 1
ATOM 1468 N N . GLU B 1 30 ? -7.5 13.008 18.906 1 98.5 30 GLU B N 1
ATOM 1469 C CA . GLU B 1 30 ? -8.945 13.141 19.062 1 98.5 30 GLU B CA 1
ATOM 1470 C C . GLU B 1 30 ? -9.68 12.734 17.781 1 98.5 30 GLU B C 1
ATOM 1472 O O . GLU B 1 30 ? -9.164 12.922 16.688 1 98.5 30 GLU B O 1
ATOM 1477 N N . ALA B 1 31 ? -10.867 12.234 17.938 1 98.62 31 ALA B N 1
ATOM 1478 C CA . ALA B 1 31 ? -11.703 11.852 16.812 1 98.62 31 ALA B CA 1
ATOM 1479 C C . ALA B 1 31 ? -12.758 12.914 16.531 1 98.62 31 ALA B C 1
ATOM 1481 O O . ALA B 1 31 ? -13.289 13.539 17.453 1 98.62 31 ALA B O 1
ATOM 1482 N N . LEU B 1 32 ? -13.031 13.102 15.297 1 98.38 32 LEU B N 1
ATOM 1483 C CA . LEU B 1 32 ? -14.086 14 14.836 1 98.38 32 LEU B CA 1
ATOM 1484 C C . LEU B 1 32 ? -14.836 13.398 13.656 1 98.38 32 LEU B C 1
ATOM 1486 O O . LEU B 1 32 ? -14.25 13.18 12.594 1 98.38 32 LEU B O 1
ATOM 1490 N N . GLU B 1 33 ? -16.094 13.148 13.836 1 98 33 GLU B N 1
ATOM 1491 C CA . GLU B 1 33 ? -16.891 12.648 12.719 1 98 33 GLU B CA 1
ATOM 1492 C C . GLU B 1 33 ? -17.156 13.75 11.703 1 98 33 GLU B C 1
ATOM 1494 O O . GLU B 1 33 ? -17.75 14.773 12.031 1 98 33 GLU B O 1
ATOM 1499 N N . VAL B 1 34 ? -16.703 13.562 10.523 1 98.19 34 VAL B N 1
ATOM 1500 C CA . VAL B 1 34 ? -16.922 14.516 9.438 1 98.19 34 VAL B CA 1
ATOM 1501 C C . VAL B 1 34 ? -17.312 13.773 8.164 1 98.19 34 VAL B C 1
ATOM 1503 O O . VAL B 1 34 ? -16.922 12.617 7.973 1 98.19 34 VAL B O 1
ATOM 1506 N N . PRO B 1 35 ? -18.094 14.398 7.273 1 97.06 35 PRO B N 1
ATOM 1507 C CA . PRO B 1 35 ? -18.375 13.758 5.992 1 97.06 35 PRO B CA 1
ATOM 1508 C C . PRO B 1 35 ? -17.156 13.695 5.074 1 97.06 35 PRO B C 1
ATOM 1510 O O . PRO B 1 35 ? -16.328 14.609 5.082 1 97.06 35 PRO B O 1
ATOM 1513 N N . SER B 1 36 ? -17.031 12.648 4.273 1 97.5 36 SER B N 1
ATOM 1514 C CA . SER B 1 36 ? -15.93 12.539 3.322 1 97.5 36 SER B CA 1
ATOM 1515 C C . SER B 1 36 ? -16.219 13.328 2.049 1 97.5 36 SER B C 1
ATOM 1517 O O . SER B 1 36 ? -15.297 13.734 1.346 1 97.5 36 SER B O 1
ATOM 1519 N N . GLY B 1 37 ? -17.516 13.5 1.731 1 98.12 37 GLY B N 1
ATOM 1520 C CA . GLY B 1 37 ? -17.922 14.195 0.521 1 98.12 37 GLY B CA 1
ATOM 1521 C C . GLY B 1 37 ? -17.781 13.344 -0.729 1 98.12 37 GLY B C 1
ATOM 1522 O O . GLY B 1 37 ? -17.875 13.852 -1.847 1 98.12 37 GLY B O 1
ATOM 1523 N N . VAL B 1 38 ? -17.5 12.016 -0.598 1 98 38 VAL B N 1
ATOM 1524 C CA . VAL B 1 38 ? -17.406 11.07 -1.704 1 98 38 VAL B CA 1
ATOM 1525 C C . VAL B 1 38 ? -18.297 9.859 -1.427 1 98 38 VAL B C 1
ATOM 1527 O O . VAL B 1 38 ? -18.766 9.672 -0.303 1 98 38 VAL B O 1
ATOM 1530 N N . PRO B 1 39 ? -18.578 9.023 -2.436 1 95.06 39 PRO B N 1
ATOM 1531 C CA . PRO B 1 39 ? -19.406 7.836 -2.215 1 95.06 39 PRO B CA 1
ATOM 1532 C C . PRO B 1 39 ? -18.812 6.883 -1.181 1 95.06 39 PRO B C 1
ATOM 1534 O O . PRO B 1 39 ? -17.609 6.941 -0.9 1 95.06 39 PRO B O 1
ATOM 1537 N N . PRO B 1 40 ? -19.578 6.016 -0.564 1 91.5 40 PRO B N 1
ATOM 1538 C CA . PRO B 1 40 ? -19.109 5.09 0.464 1 91.5 40 PRO B CA 1
ATOM 1539 C C . PRO B 1 40 ? -17.938 4.219 -0.017 1 91.5 40 PRO B C 1
ATOM 1541 O O . PRO B 1 40 ? -17.031 3.904 0.759 1 91.5 40 PRO B O 1
ATOM 1544 N N . LEU B 1 41 ? -17.969 3.748 -1.182 1 94.56 41 LEU B N 1
ATOM 1545 C CA . LEU B 1 41 ? -16.875 3.023 -1.806 1 94.56 41 LEU B CA 1
ATOM 1546 C C . LEU B 1 41 ? -16.328 3.785 -3.012 1 94.56 41 LEU B C 1
ATOM 1548 O O . LEU B 1 41 ? -16.641 3.439 -4.156 1 94.56 41 LEU B O 1
ATOM 1552 N N . PRO B 1 42 ? -15.477 4.727 -2.656 1 97.44 42 PRO B N 1
ATOM 1553 C CA . PRO B 1 42 ? -14.969 5.574 -3.738 1 97.44 42 PRO B CA 1
ATOM 1554 C C . PRO B 1 42 ? -13.961 4.855 -4.629 1 97.44 42 PRO B C 1
ATOM 1556 O O . PRO B 1 42 ? -13.383 3.846 -4.219 1 97.44 42 PRO B O 1
ATOM 1559 N N . VAL B 1 43 ? -13.75 5.461 -5.852 1 96.69 43 VAL B N 1
ATOM 1560 C CA . VAL B 1 43 ? -12.852 4.859 -6.828 1 96.69 43 VAL B CA 1
ATOM 1561 C C . VAL B 1 43 ? -11.836 5.895 -7.305 1 96.69 43 VAL B C 1
ATOM 1563 O O . VAL B 1 43 ? -12.195 7.043 -7.578 1 96.69 43 VAL B O 1
ATOM 1566 N N . GLY B 1 44 ? -10.562 5.535 -7.359 1 95.81 44 GLY B N 1
ATOM 1567 C CA . GLY B 1 44 ? -9.516 6.371 -7.926 1 95.81 44 GLY B CA 1
ATOM 1568 C C . GLY B 1 44 ? -9.289 7.656 -7.152 1 95.81 44 GLY B C 1
ATOM 1569 O O . GLY B 1 44 ? -9.062 7.621 -5.938 1 95.81 44 GLY B O 1
ATOM 1570 N N . GLU B 1 45 ? -9.398 8.742 -7.816 1 97.12 45 GLU B N 1
ATOM 1571 C CA . GLU B 1 45 ? -9.094 10.055 -7.246 1 97.12 45 GLU B CA 1
ATOM 1572 C C . GLU B 1 45 ? -10.078 10.414 -6.137 1 97.12 45 GLU B C 1
ATOM 1574 O O . GLU B 1 45 ? -9.75 11.195 -5.238 1 97.12 45 GLU B O 1
ATOM 1579 N N . GLU B 1 46 ? -11.258 9.766 -6.242 1 98.25 46 GLU B N 1
ATOM 1580 C CA . GLU B 1 46 ? -12.25 10.023 -5.207 1 98.25 46 GLU B CA 1
ATOM 1581 C C . GLU B 1 46 ? -11.75 9.57 -3.838 1 98.25 46 GLU B C 1
ATOM 1583 O O . GLU B 1 46 ? -12.109 10.156 -2.814 1 98.25 46 GLU B O 1
ATOM 1588 N N . VAL B 1 47 ? -10.93 8.531 -3.801 1 98.69 47 VAL B N 1
ATOM 1589 C CA . VAL B 1 47 ? -10.398 8.055 -2.529 1 98.69 47 VAL B CA 1
ATOM 1590 C C . VAL B 1 47 ? -9.516 9.125 -1.9 1 98.69 47 VAL B C 1
ATOM 1592 O O . VAL B 1 47 ? -9.625 9.406 -0.704 1 98.69 47 VAL B O 1
ATOM 1595 N N . PHE B 1 48 ? -8.656 9.773 -2.717 1 98.81 48 PHE B N 1
ATOM 1596 C CA . PHE B 1 48 ? -7.809 10.859 -2.256 1 98.81 48 PHE B CA 1
ATOM 1597 C C . PHE B 1 48 ? -8.648 12.039 -1.781 1 98.81 48 PHE B C 1
ATOM 1599 O O . PHE B 1 48 ? -8.359 12.633 -0.74 1 98.81 48 PHE B O 1
ATOM 1606 N N . ARG B 1 49 ? -9.617 12.344 -2.592 1 98.75 49 ARG B N 1
ATOM 1607 C CA . ARG B 1 49 ? -10.477 13.477 -2.26 1 98.75 49 ARG B CA 1
ATOM 1608 C C . ARG B 1 49 ? -11.188 13.258 -0.931 1 98.75 49 ARG B C 1
ATOM 1610 O O . ARG B 1 49 ? -11.305 14.18 -0.118 1 98.75 49 ARG B O 1
ATOM 1617 N N . GLY B 1 50 ? -11.703 12.055 -0.727 1 98.81 50 GLY B N 1
ATOM 1618 C CA . GLY B 1 50 ? -12.336 11.742 0.543 1 98.81 50 GLY B CA 1
ATOM 1619 C C . GLY B 1 50 ? -11.406 11.891 1.729 1 98.81 50 GLY B C 1
ATOM 1620 O O . GLY B 1 50 ? -11.766 12.5 2.74 1 98.81 50 GLY B O 1
ATOM 1621 N N . ALA B 1 51 ? -10.211 11.32 1.623 1 98.88 51 ALA B N 1
ATOM 1622 C CA . ALA B 1 51 ? -9.211 11.438 2.682 1 98.88 51 ALA B CA 1
ATOM 1623 C C . ALA B 1 51 ? -8.859 12.898 2.947 1 98.88 51 ALA B C 1
ATOM 1625 O O . ALA B 1 51 ? -8.773 13.32 4.102 1 98.88 51 ALA B O 1
ATOM 1626 N N . GLU B 1 52 ? -8.656 13.641 1.866 1 98.81 52 GLU B N 1
ATOM 1627 C CA . GLU B 1 52 ? -8.312 15.055 1.98 1 98.81 52 GLU B CA 1
ATOM 1628 C C . GLU B 1 52 ? -9.422 15.844 2.668 1 98.81 52 GLU B C 1
ATOM 1630 O O . GLU B 1 52 ? -9.148 16.703 3.516 1 98.81 52 GLU B O 1
ATOM 1635 N N . ASN B 1 53 ? -10.664 15.609 2.256 1 98.81 53 ASN B N 1
ATOM 1636 C CA . ASN B 1 53 ? -11.797 16.312 2.859 1 98.81 53 ASN B CA 1
ATOM 1637 C C . ASN B 1 53 ? -11.859 16.062 4.367 1 98.81 53 ASN B C 1
ATOM 1639 O O . ASN B 1 53 ? -12.047 17.016 5.141 1 98.81 53 ASN B O 1
ATOM 1643 N N . ARG B 1 54 ? -11.664 14.852 4.77 1 98.88 54 ARG B N 1
ATOM 1644 C CA . ARG B 1 54 ? -11.695 14.508 6.191 1 98.88 54 ARG B CA 1
ATOM 1645 C C . ARG B 1 54 ? -10.539 15.172 6.938 1 98.88 54 ARG B C 1
ATOM 1647 O O . ARG B 1 54 ? -10.727 15.695 8.039 1 98.88 54 ARG B O 1
ATOM 1654 N N . ALA B 1 55 ? -9.383 15.125 6.375 1 98.88 55 ALA B N 1
ATOM 1655 C CA . ALA B 1 55 ? -8.203 15.727 7 1 98.88 55 ALA B CA 1
ATOM 1656 C C . ALA B 1 55 ? -8.375 17.234 7.16 1 98.88 55 ALA B C 1
ATOM 1658 O O . ALA B 1 55 ? -8.062 17.797 8.219 1 98.88 55 ALA B O 1
ATOM 1659 N N . SER B 1 56 ? -8.836 17.891 6.105 1 98.69 56 SER B N 1
ATOM 1660 C CA . SER B 1 56 ? -9 19.344 6.109 1 98.69 56 SER B CA 1
ATOM 1661 C C . SER B 1 56 ? -10.016 19.781 7.152 1 98.69 56 SER B C 1
ATOM 1663 O O . SER B 1 56 ? -9.789 20.75 7.883 1 98.69 56 SER B O 1
ATOM 1665 N N . ALA B 1 57 ? -11.125 19.094 7.207 1 98.62 57 ALA B N 1
ATOM 1666 C CA . ALA B 1 57 ? -12.133 19.406 8.219 1 98.62 57 ALA B CA 1
ATOM 1667 C C . ALA B 1 57 ? -11.578 19.219 9.625 1 98.62 57 ALA B C 1
ATOM 1669 O O . ALA B 1 57 ? -11.805 20.047 10.508 1 98.62 57 ALA B O 1
ATOM 1670 N N . ALA B 1 58 ? -10.844 18.156 9.828 1 98.75 58 ALA B N 1
ATOM 1671 C CA . ALA B 1 58 ? -10.273 17.844 11.133 1 98.75 58 ALA B CA 1
ATOM 1672 C C . ALA B 1 58 ? -9.219 18.859 11.539 1 98.75 58 ALA B C 1
ATOM 1674 O O . ALA B 1 58 ? -9.094 19.219 12.711 1 98.75 58 ALA B O 1
ATOM 1675 N N . ALA B 1 59 ? -8.492 19.344 10.594 1 98.25 59 ALA B N 1
ATOM 1676 C CA . ALA B 1 59 ? -7.398 20.266 10.844 1 98.25 59 ALA B CA 1
ATOM 1677 C C . ALA B 1 59 ? -7.922 21.578 11.422 1 98.25 59 ALA B C 1
ATOM 1679 O O . ALA B 1 59 ? -7.168 22.344 12.039 1 98.25 59 ALA B O 1
ATOM 1680 N N . GLU B 1 60 ? -9.172 21.875 11.219 1 97.69 60 GLU B N 1
ATOM 1681 C CA . GLU B 1 60 ? -9.773 23.094 11.766 1 97.69 60 GLU B CA 1
ATOM 1682 C C . GLU B 1 60 ? -9.859 23.016 13.289 1 97.69 60 GLU B C 1
ATOM 1684 O O . GLU B 1 60 ? -10.047 24.047 13.953 1 97.69 60 GLU B O 1
ATOM 1689 N N . ARG B 1 61 ? -9.695 21.844 13.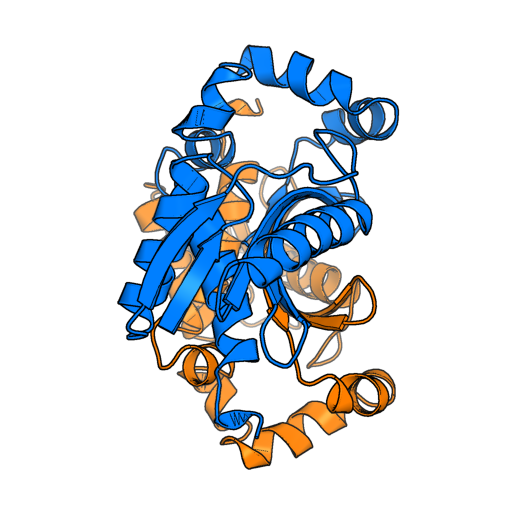836 1 97.75 61 ARG B N 1
ATOM 1690 C CA . ARG B 1 61 ? -9.945 21.672 15.258 1 97.75 61 ARG B CA 1
ATOM 1691 C C . ARG B 1 61 ? -8.664 21.297 16 1 97.75 61 ARG B C 1
ATOM 1693 O O . ARG B 1 61 ? -8.695 21.031 17.203 1 97.75 61 ARG B O 1
ATOM 1700 N N . GLY B 1 62 ? -7.555 21.234 15.305 1 97.44 62 GLY B N 1
ATOM 1701 C CA . GLY B 1 62 ? -6.289 20.859 15.914 1 97.44 62 GLY B CA 1
ATOM 1702 C C . GLY B 1 62 ? -5.082 21.328 15.117 1 97.44 62 GLY B C 1
ATOM 1703 O O . GLY B 1 62 ? -5.223 22.078 14.148 1 97.44 62 GLY B O 1
ATOM 1704 N N . ASP B 1 63 ? -3.859 20.922 15.547 1 97.69 63 ASP B N 1
ATOM 1705 C CA . ASP B 1 63 ? -2.619 21.281 14.867 1 97.69 63 ASP B CA 1
ATOM 1706 C C . ASP B 1 63 ? -2.455 20.5 13.562 1 97.69 63 ASP B C 1
ATOM 1708 O O . ASP B 1 63 ? -1.886 21.016 12.594 1 97.69 63 ASP B O 1
ATOM 1712 N N . VAL B 1 64 ? -2.895 19.25 13.586 1 98.44 64 VAL B N 1
ATOM 1713 C CA . VAL B 1 64 ? -2.775 18.344 12.453 1 98.44 64 VAL B CA 1
ATOM 1714 C C . VAL B 1 64 ? -4.105 17.625 12.234 1 98.44 64 VAL B C 1
ATOM 1716 O O . VAL B 1 64 ? -4.719 17.125 13.18 1 98.44 64 VAL B O 1
ATOM 1719 N N . GLY B 1 65 ? -4.59 17.625 11.039 1 98.81 65 GLY B N 1
ATOM 1720 C CA . GLY B 1 65 ? -5.734 16.812 10.656 1 98.81 65 GLY B CA 1
ATOM 1721 C C . GLY B 1 65 ? -5.344 15.555 9.898 1 98.81 65 GLY B C 1
ATOM 1722 O O . GLY B 1 65 ? -4.453 15.586 9.047 1 98.81 65 GLY B O 1
ATOM 1723 N N . VAL B 1 66 ? -5.988 14.484 10.203 1 98.88 66 VAL B N 1
ATOM 1724 C CA . VAL B 1 66 ? -5.746 13.219 9.516 1 98.88 66 VAL B CA 1
ATOM 1725 C C . VAL B 1 66 ? -7.051 12.688 8.93 1 98.88 66 VAL B C 1
ATOM 1727 O O . VAL B 1 66 ? -8.078 12.664 9.609 1 98.88 66 VAL B O 1
ATOM 1730 N N . GLY B 1 67 ? -7.039 12.344 7.719 1 98.88 67 GLY B N 1
ATOM 1731 C CA . GLY B 1 67 ? -8.148 11.664 7.062 1 98.88 67 GLY B CA 1
ATOM 1732 C C . GLY B 1 67 ? -7.758 10.312 6.484 1 98.88 67 GLY B C 1
ATOM 1733 O O . GLY B 1 67 ? -6.66 10.156 5.938 1 98.88 67 GLY B O 1
ATOM 1734 N N . LEU B 1 68 ? -8.656 9.352 6.609 1 98.62 68 LEU B N 1
ATOM 1735 C CA . LEU B 1 68 ? -8.484 8.031 6.027 1 98.62 68 LEU B CA 1
ATOM 1736 C C . LEU B 1 68 ? -9.672 7.656 5.152 1 98.62 68 LEU B C 1
ATOM 1738 O O . LEU B 1 68 ? -10.828 7.875 5.539 1 98.62 68 LEU B O 1
ATOM 1742 N N . GLU B 1 69 ? -9.414 7.152 3.994 1 98.38 69 GLU B N 1
ATOM 1743 C CA . GLU B 1 69 ? -10.445 6.68 3.07 1 98.38 69 GLU B CA 1
ATOM 1744 C C . GLU B 1 69 ? -9.992 5.418 2.342 1 98.38 69 GLU B C 1
ATOM 1746 O O . GLU B 1 69 ? -8.891 5.371 1.795 1 98.38 69 GLU B O 1
ATOM 1751 N N . SER B 1 70 ? -10.758 4.395 2.467 1 96.81 70 SER B N 1
ATOM 1752 C CA . SER B 1 70 ? -10.523 3.184 1.688 1 96.81 70 SER B CA 1
ATOM 1753 C C . SER B 1 70 ? -11.359 3.174 0.416 1 96.81 70 SER B C 1
ATOM 1755 O O . SER B 1 70 ? -12.492 3.666 0.408 1 96.81 70 SER B O 1
ATOM 1757 N N . GLY B 1 71 ? -10.812 2.654 -0.594 1 97.25 71 GLY B N 1
ATOM 1758 C CA . GLY B 1 71 ? -11.539 2.564 -1.852 1 97.25 71 GLY B CA 1
ATOM 1759 C C . GLY B 1 71 ? -10.844 1.703 -2.885 1 97.25 71 GLY B C 1
ATOM 1760 O O . GLY B 1 71 ? -9.945 0.926 -2.549 1 97.25 71 GLY B O 1
ATOM 1761 N N . LEU B 1 72 ? -11.367 1.812 -4.086 1 97.5 72 LEU B N 1
ATOM 1762 C CA . LEU B 1 72 ? -10.93 0.922 -5.156 1 97.5 72 LEU B CA 1
ATOM 1763 C C . LEU B 1 72 ? -10.047 1.661 -6.152 1 97.5 72 LEU B C 1
ATOM 1765 O O . LEU B 1 72 ? -10.297 2.828 -6.465 1 97.5 72 LEU B O 1
ATOM 1769 N N . PHE B 1 73 ? -9.023 0.998 -6.602 1 97.56 73 PHE B N 1
ATOM 1770 C CA . PHE B 1 73 ? -8.141 1.491 -7.652 1 97.56 73 PHE B CA 1
ATOM 1771 C C . PHE B 1 73 ? -8.031 0.479 -8.781 1 97.56 73 PHE B C 1
ATOM 1773 O O . PHE B 1 73 ? -7.848 -0.716 -8.539 1 97.56 73 PHE B O 1
ATOM 1780 N N . LEU B 1 74 ? -8.242 0.952 -9.992 1 95.75 74 LEU B N 1
ATOM 1781 C CA . LEU B 1 74 ? -7.961 0.14 -11.164 1 95.75 74 LEU B CA 1
ATOM 1782 C C . LEU B 1 74 ? -6.531 0.359 -11.648 1 95.75 74 LEU B C 1
ATOM 1784 O O . LEU B 1 74 ? -6.211 1.416 -12.195 1 95.75 74 LEU B O 1
ATOM 1788 N N . LEU B 1 75 ? -5.645 -0.59 -11.414 1 96.69 75 LEU B N 1
ATOM 1789 C CA . LEU B 1 75 ? -4.234 -0.538 -11.797 1 96.69 75 LEU B CA 1
ATOM 1790 C C . LEU B 1 75 ? -3.848 -1.767 -12.609 1 96.69 75 LEU B C 1
ATOM 1792 O O . LEU B 1 75 ? -4.078 -2.898 -12.18 1 96.69 75 LEU B O 1
ATOM 1796 N N . ASN B 1 76 ? -3.264 -1.518 -13.758 1 96.31 76 ASN B N 1
ATOM 1797 C CA . ASN B 1 76 ? -2.834 -2.613 -14.617 1 96.31 76 ASN B CA 1
ATOM 1798 C C . ASN B 1 76 ? -3.982 -3.566 -14.93 1 96.31 76 ASN B C 1
ATOM 1800 O O . ASN B 1 76 ? -3.797 -4.785 -14.945 1 96.31 76 ASN B O 1
ATOM 1804 N N . GLY B 1 77 ? -5.164 -3.062 -15.039 1 94 77 GLY B N 1
ATOM 1805 C CA . GLY B 1 77 ? -6.344 -3.828 -15.398 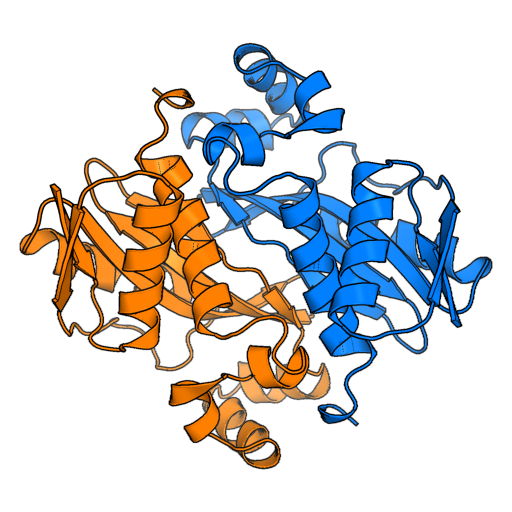1 94 77 GLY B CA 1
ATOM 1806 C C . GLY B 1 77 ? -6.906 -4.641 -14.25 1 94 77 GLY B C 1
ATOM 1807 O O . GLY B 1 77 ? -7.84 -5.426 -14.43 1 94 77 GLY B O 1
ATOM 1808 N N . LYS B 1 78 ? -6.352 -4.516 -13.078 1 95.31 78 LYS B N 1
ATOM 1809 C CA . LYS B 1 78 ? -6.801 -5.23 -11.883 1 95.31 78 LYS B CA 1
ATOM 1810 C C . LYS B 1 78 ? -7.391 -4.27 -10.859 1 95.31 78 LYS B C 1
ATOM 1812 O O . LYS B 1 78 ? -6.977 -3.111 -10.773 1 95.31 78 LYS B O 1
ATOM 1817 N N . LEU B 1 79 ? -8.352 -4.766 -10.141 1 95.88 79 LEU B N 1
ATOM 1818 C CA . LEU B 1 79 ? -9 -3.961 -9.109 1 95.88 79 LEU B CA 1
ATOM 1819 C C . LEU B 1 79 ? -8.367 -4.207 -7.746 1 95.88 79 LEU B C 1
ATOM 1821 O O . LEU B 1 79 ? -8.25 -5.352 -7.305 1 95.88 79 LEU B O 1
ATOM 1825 N N . PHE B 1 80 ? -7.938 -3.129 -7.094 1 97.38 80 PHE B N 1
ATOM 1826 C CA . PHE B 1 80 ? -7.305 -3.215 -5.781 1 97.38 80 PHE B CA 1
ATOM 1827 C C . PHE B 1 80 ? -8.109 -2.445 -4.742 1 97.38 80 PHE B C 1
ATOM 1829 O O . PHE B 1 80 ? -8.68 -1.395 -5.039 1 97.38 80 PHE B O 1
ATOM 1836 N N . MET B 1 81 ? -8.148 -2.988 -3.535 1 96.81 81 MET B N 1
ATOM 1837 C CA . MET B 1 81 ? -8.555 -2.219 -2.361 1 96.81 81 MET B CA 1
ATOM 1838 C C . MET B 1 81 ? -7.344 -1.575 -1.692 1 96.81 81 MET B C 1
ATOM 1840 O O . MET B 1 81 ? -6.355 -2.252 -1.4 1 96.81 81 MET B O 1
ATOM 1844 N N . ILE B 1 82 ? -7.352 -0.248 -1.518 1 98.38 82 ILE B N 1
ATOM 1845 C CA . ILE B 1 82 ? -6.273 0.521 -0.901 1 98.38 82 ILE B CA 1
ATOM 1846 C C . ILE B 1 82 ? -6.863 1.577 0.03 1 98.38 82 ILE B C 1
ATOM 1848 O O . ILE B 1 82 ? -7.902 2.168 -0.269 1 98.38 82 ILE B O 1
ATOM 1852 N N . SER B 1 83 ? -6.254 1.81 1.153 1 98.44 83 SER B N 1
ATOM 1853 C CA . SER B 1 83 ? -6.59 2.955 1.992 1 98.44 83 SER B CA 1
ATOM 1854 C C . SER B 1 83 ? -5.609 4.105 1.774 1 98.44 83 SER B C 1
ATOM 1856 O O . SER B 1 83 ? -4.402 3.887 1.672 1 98.44 83 SER B O 1
ATOM 1858 N N . VAL B 1 84 ? -6.133 5.277 1.715 1 98.88 84 VAL B N 1
ATOM 1859 C CA . VAL B 1 84 ? -5.336 6.492 1.615 1 98.88 84 VAL B CA 1
ATOM 1860 C C . VAL B 1 84 ? -5.414 7.273 2.928 1 98.88 84 VAL B C 1
ATOM 1862 O O . VAL B 1 84 ? -6.504 7.488 3.463 1 98.88 84 VAL B O 1
ATOM 1865 N N . ALA B 1 85 ? -4.285 7.633 3.445 1 98.88 85 ALA B N 1
ATOM 1866 C CA . ALA B 1 85 ? -4.207 8.578 4.559 1 98.88 85 ALA B CA 1
ATOM 1867 C C . ALA B 1 85 ? -3.775 9.961 4.074 1 98.88 85 ALA B C 1
ATOM 1869 O O . ALA B 1 85 ? -2.848 10.078 3.271 1 98.88 85 ALA B O 1
ATOM 1870 N N . ALA B 1 86 ? -4.449 10.938 4.488 1 98.81 86 ALA B N 1
ATOM 1871 C CA . ALA B 1 86 ? -4.07 12.328 4.273 1 98.81 86 ALA B CA 1
ATOM 1872 C C . ALA B 1 86 ? -3.699 13 5.594 1 98.81 86 ALA B C 1
ATOM 1874 O O . ALA B 1 86 ? -4.402 12.852 6.594 1 98.81 86 ALA B O 1
ATOM 1875 N N . VAL B 1 87 ? -2.609 13.711 5.602 1 98.5 87 VAL B N 1
ATOM 1876 C CA . VAL B 1 87 ? -2.17 14.5 6.75 1 98.5 87 VAL B CA 1
ATOM 1877 C C . VAL B 1 87 ? -2.111 15.977 6.371 1 98.5 87 VAL B C 1
ATOM 1879 O O . VAL B 1 87 ? -1.361 16.359 5.469 1 98.5 87 VAL B O 1
ATOM 1882 N N . LYS B 1 88 ? -2.924 16.75 7 1 98.12 88 LYS B N 1
ATOM 1883 C CA . LYS B 1 88 ? -2.967 18.188 6.797 1 98.12 88 LYS B CA 1
ATOM 1884 C C . LYS B 1 88 ? -2.318 18.922 7.961 1 98.12 88 LYS B C 1
ATOM 1886 O O . LYS B 1 88 ? -2.873 18.969 9.062 1 98.12 88 LYS B O 1
ATOM 1891 N N . ALA B 1 89 ? -1.2 19.516 7.812 1 93.38 89 ALA B N 1
ATOM 1892 C CA . ALA B 1 89 ? -0.485 20.391 8.734 1 93.38 89 ALA B CA 1
ATOM 1893 C C . ALA B 1 89 ? -0.039 21.672 8.039 1 93.38 89 ALA B C 1
ATOM 1895 O O . ALA B 1 89 ? -0.872 22.469 7.602 1 93.38 89 ALA B O 1
ATOM 1896 N N . GLU B 1 90 ? 1.299 21.922 7.738 1 86.69 90 GLU B N 1
ATOM 1897 C CA . GLU B 1 90 ? 1.745 23.031 6.902 1 86.69 90 GLU B CA 1
ATOM 1898 C C . GLU B 1 90 ? 1.487 22.75 5.426 1 86.69 90 GLU B C 1
ATOM 1900 O O . GLU B 1 90 ? 1.231 23.672 4.645 1 86.69 90 GLU B O 1
ATOM 1905 N N . GLY B 1 91 ? 1.289 21.484 5.086 1 92.19 91 GLY B N 1
ATOM 1906 C CA . GLY B 1 91 ? 0.968 20.984 3.762 1 92.19 91 GLY B CA 1
ATOM 1907 C C . GLY B 1 91 ? 0.053 19.766 3.793 1 92.19 91 GLY B C 1
ATOM 1908 O O . GLY B 1 91 ? -0.518 19.438 4.836 1 92.19 91 GLY B O 1
ATOM 1909 N N . LEU B 1 92 ? -0.257 19.344 2.627 1 96.69 92 LEU B N 1
ATOM 1910 C CA . LEU B 1 92 ? -1.086 18.156 2.48 1 96.69 92 LEU B CA 1
ATOM 1911 C C . LEU B 1 92 ? -0.279 17 1.902 1 96.69 92 LEU B C 1
ATOM 1913 O O . LEU B 1 92 ? 0.261 17.094 0.799 1 96.69 92 LEU B O 1
ATOM 1917 N N . HIS B 1 93 ? -0.188 15.977 2.688 1 96.31 93 HIS B N 1
ATOM 1918 C CA . HIS B 1 93 ? 0.621 14.828 2.293 1 96.31 93 HIS B CA 1
ATOM 1919 C C . HIS B 1 93 ? -0.167 13.531 2.422 1 96.31 93 HIS B C 1
ATOM 1921 O O . HIS B 1 93 ? -1.084 13.438 3.24 1 96.31 93 HIS B O 1
ATOM 1927 N N . PHE B 1 94 ? 0.203 12.594 1.619 1 98.19 94 PHE B N 1
ATOM 1928 C CA . PHE B 1 94 ? -0.572 11.359 1.558 1 98.19 94 PHE B CA 1
ATOM 1929 C C . PHE B 1 94 ? 0.317 10.148 1.812 1 98.19 94 PHE B C 1
ATOM 1931 O O . PHE B 1 94 ? 1.533 10.211 1.622 1 98.19 94 PHE B O 1
ATOM 1938 N N . GLY B 1 95 ? -0.245 9.133 2.26 1 98.44 95 GLY B N 1
ATOM 1939 C CA . GLY B 1 95 ? 0.297 7.785 2.344 1 98.44 95 GLY B CA 1
ATOM 1940 C C . GLY B 1 95 ? -0.695 6.715 1.927 1 98.44 95 GLY B C 1
ATOM 1941 O O . GLY B 1 95 ? -1.907 6.898 2.057 1 98.44 95 GLY B O 1
ATOM 1942 N N . LEU B 1 96 ? -0.175 5.66 1.403 1 98.81 96 LEU B N 1
ATOM 1943 C CA . LEU B 1 96 ? -1.022 4.566 0.943 1 98.81 96 LEU B CA 1
ATOM 1944 C C . LEU B 1 96 ? -0.803 3.316 1.789 1 98.81 96 LEU B C 1
ATOM 1946 O O . LEU B 1 96 ? 0.328 3.014 2.178 1 98.81 96 LEU B O 1
ATOM 1950 N N . SER B 1 97 ? -1.854 2.645 2.047 1 98.81 97 SER B N 1
ATOM 1951 C CA . SER B 1 97 ? -1.749 1.3 2.605 1 98.81 97 SER B CA 1
ATOM 1952 C C . SER B 1 97 ? -1.228 0.311 1.568 1 98.81 97 SER B C 1
ATOM 1954 O O . SER B 1 97 ? -1.096 0.649 0.391 1 98.81 97 SER B O 1
ATOM 1956 N N . PRO B 1 98 ? -0.894 -0.903 2.064 1 98.62 98 PRO B N 1
ATOM 1957 C CA . PRO B 1 98 ? -0.766 -1.929 1.026 1 98.62 98 PRO B CA 1
ATOM 1958 C C . PRO B 1 98 ? -2.045 -2.107 0.211 1 98.62 98 PRO B C 1
ATOM 1960 O O . PRO B 1 98 ? -3.064 -1.479 0.511 1 98.62 98 PRO B O 1
ATOM 1963 N N . GLY B 1 99 ? -1.96 -2.783 -0.835 1 98.31 99 GLY B N 1
ATOM 1964 C CA . GLY B 1 99 ? -3.115 -3.051 -1.677 1 98.31 99 GLY B CA 1
ATOM 1965 C C . GLY B 1 99 ? -3.283 -4.52 -2.014 1 98.31 99 GLY B C 1
ATOM 1966 O O . GLY B 1 99 ? -2.311 -5.199 -2.354 1 98.31 99 GLY B O 1
ATOM 1967 N N . PHE B 1 100 ? -4.449 -5.004 -1.846 1 96.75 100 PHE B N 1
ATOM 1968 C CA . PHE B 1 100 ? -4.719 -6.379 -2.24 1 96.75 100 PHE B CA 1
ATOM 1969 C C . PHE B 1 100 ? -5.703 -6.426 -3.404 1 96.75 100 PHE B C 1
ATOM 1971 O O . PHE B 1 100 ? -6.602 -5.59 -3.496 1 96.75 100 PHE B O 1
ATOM 1978 N N . GLU B 1 101 ? -5.512 -7.387 -4.23 1 95.38 101 GLU B N 1
ATOM 1979 C CA . GLU B 1 101 ? -6.289 -7.574 -5.453 1 95.38 101 GLU B CA 1
ATOM 1980 C C . GLU B 1 101 ? -7.621 -8.258 -5.16 1 95.38 101 GLU B C 1
ATOM 1982 O O . GLU B 1 101 ? -7.684 -9.195 -4.367 1 95.38 101 GLU B O 1
ATOM 1987 N N . LEU B 1 102 ? -8.656 -7.73 -5.766 1 93.25 102 LEU B N 1
ATOM 1988 C CA . LEU B 1 102 ? -9.977 -8.359 -5.703 1 93.25 102 LEU B CA 1
ATOM 1989 C C . LEU B 1 102 ? -10.164 -9.352 -6.844 1 93.25 102 LEU B C 1
ATOM 1991 O O . LEU B 1 102 ? -9.422 -9.312 -7.832 1 93.25 102 LEU B O 1
ATOM 1995 N N . PRO B 1 103 ? -11.141 -10.25 -6.688 1 89.88 103 PRO B N 1
ATOM 1996 C CA . PRO B 1 103 ? -11.383 -11.195 -7.781 1 89.88 103 PRO B CA 1
ATOM 1997 C C . PRO B 1 103 ? -11.664 -10.492 -9.109 1 89.88 103 PRO B C 1
ATOM 1999 O O . PRO B 1 103 ? -12.422 -9.523 -9.148 1 89.88 103 PRO B O 1
ATOM 2002 N N . GLU B 1 104 ? -11.047 -11.031 -10.117 1 88.44 104 GLU B N 1
ATOM 2003 C CA . GLU B 1 104 ? -11.164 -10.43 -11.445 1 88.44 104 GLU B CA 1
ATOM 2004 C C . GLU B 1 104 ? -12.625 -10.352 -11.883 1 88.44 104 GLU B C 1
ATOM 2006 O O . GLU B 1 104 ? -13.023 -9.406 -12.578 1 88.44 104 GLU B O 1
ATOM 2011 N N . SER B 1 105 ? -13.398 -11.281 -11.43 1 88.31 105 SER B N 1
ATOM 2012 C CA . SER B 1 105 ? -14.805 -11.344 -11.836 1 88.31 105 SER B CA 1
ATOM 2013 C C . SER B 1 105 ? -15.609 -10.211 -11.203 1 88.31 105 SER B C 1
ATOM 2015 O O . SER B 1 105 ? -16.734 -9.93 -11.633 1 88.31 105 SER B O 1
ATOM 2017 N N . TRP B 1 106 ? -15.039 -9.555 -10.188 1 90.5 106 TRP B N 1
ATOM 2018 C CA . TRP B 1 106 ? -15.766 -8.5 -9.484 1 90.5 106 TRP B CA 1
ATOM 2019 C C . TRP B 1 106 ? -15.664 -7.18 -10.242 1 90.5 106 TRP B C 1
ATOM 2021 O O . TRP B 1 106 ? -16.578 -6.348 -10.164 1 90.5 106 TRP B O 1
ATOM 2031 N N . ALA B 1 107 ? -14.602 -7.02 -10.977 1 91.12 107 ALA B N 1
ATOM 2032 C CA . ALA B 1 107 ? -14.211 -5.711 -11.484 1 91.12 107 ALA B CA 1
ATOM 2033 C C . ALA B 1 107 ? -15.305 -5.121 -12.375 1 91.12 107 ALA B C 1
ATOM 2035 O O . ALA B 1 107 ? -15.773 -4.008 -12.133 1 91.12 107 ALA B O 1
ATOM 2036 N N . PRO B 1 108 ? -15.797 -5.879 -13.312 1 92.19 108 PRO B N 1
ATOM 2037 C CA . PRO B 1 108 ? -16.797 -5.285 -14.195 1 92.19 108 PRO B CA 1
ATOM 2038 C C . PRO B 1 108 ? -18.078 -4.891 -13.453 1 92.19 108 PRO B C 1
ATOM 2040 O O . PRO B 1 108 ? -18.641 -3.83 -13.719 1 92.19 108 PRO B O 1
ATOM 2043 N N . LYS B 1 109 ? -18.516 -5.691 -12.547 1 92.69 109 LYS B N 1
ATOM 2044 C CA . LYS B 1 109 ? -19.75 -5.43 -11.812 1 92.69 109 LYS B CA 1
ATOM 2045 C C . LYS B 1 109 ? -19.578 -4.27 -10.844 1 92.69 109 LYS B C 1
ATOM 2047 O O . LYS B 1 109 ? -20.422 -3.377 -10.781 1 92.69 109 LYS B O 1
ATOM 2052 N N . VAL B 1 110 ? -18.484 -4.293 -10.172 1 93.69 110 VAL B N 1
ATOM 2053 C CA . VAL B 1 110 ? -18.234 -3.326 -9.109 1 93.69 110 VAL B CA 1
ATOM 2054 C C . VAL B 1 110 ? -17.969 -1.948 -9.703 1 93.69 110 VAL B C 1
ATOM 2056 O O . VAL B 1 110 ? -18.406 -0.931 -9.156 1 93.69 110 VAL B O 1
ATOM 2059 N N . LEU B 1 111 ? -17.266 -1.9 -10.836 1 92.62 111 LEU B N 1
ATOM 2060 C CA . LEU B 1 111 ? -16.938 -0.621 -11.461 1 92.62 111 LEU B CA 1
ATOM 2061 C C . LEU B 1 111 ? -18.188 0.007 -12.078 1 92.62 111 LEU B C 1
ATOM 2063 O O . LEU B 1 111 ? -18.281 1.232 -12.18 1 92.62 111 LEU B O 1
ATOM 2067 N N . LYS B 1 112 ? -19.125 -0.799 -12.484 1 93.31 112 LYS B N 1
ATOM 2068 C CA . LYS B 1 112 ? -20.391 -0.308 -13 1 93.31 112 LYS B CA 1
ATOM 2069 C C . LYS B 1 112 ? -21.297 0.199 -11.875 1 93.31 112 LYS B C 1
ATOM 2071 O O . LYS B 1 112 ? -21.984 1.203 -12.031 1 93.31 112 LYS B O 1
ATOM 2076 N N . ASP B 1 113 ? -21.25 -0.518 -10.805 1 94.75 113 ASP B N 1
ATOM 2077 C CA . ASP B 1 113 ? -22.062 -0.21 -9.625 1 94.75 113 ASP B CA 1
ATOM 2078 C C . ASP B 1 113 ? -21.359 -0.672 -8.352 1 94.75 113 ASP B C 1
ATOM 2080 O O . ASP B 1 113 ? -21.406 -1.854 -8 1 94.75 113 ASP B O 1
ATOM 2084 N N . THR B 1 114 ? -20.812 0.3 -7.609 1 92.38 114 THR B N 1
ATOM 2085 C CA . THR B 1 114 ? -19.984 -0.039 -6.461 1 92.38 114 THR B CA 1
ATOM 2086 C C . THR B 1 114 ? -20.797 -0.739 -5.383 1 92.38 114 THR B C 1
ATOM 2088 O O . THR B 1 114 ? -20.25 -1.403 -4.508 1 92.38 114 THR B O 1
ATOM 2091 N N . SER B 1 115 ? -22.125 -0.601 -5.383 1 90.44 115 SER B N 1
ATOM 2092 C CA . SER B 1 115 ? -22.969 -1.29 -4.406 1 90.44 115 SER B CA 1
ATOM 2093 C C . SER B 1 115 ? -22.891 -2.803 -4.574 1 90.44 115 SER B C 1
ATOM 2095 O O . SER B 1 115 ? -23.172 -3.555 -3.641 1 90.44 115 SER B O 1
ATOM 2097 N N . GLU B 1 116 ? -22.516 -3.287 -5.793 1 92.31 116 GLU B N 1
ATOM 2098 C CA . GLU B 1 116 ? -22.328 -4.711 -6.062 1 92.31 116 GLU B CA 1
ATOM 2099 C C . GLU B 1 116 ? -21.234 -5.309 -5.184 1 92.31 116 GLU B C 1
ATOM 2101 O O . GLU B 1 116 ? -21.266 -6.496 -4.863 1 92.31 116 GLU B O 1
ATOM 2106 N N . PHE B 1 117 ? -20.266 -4.488 -4.766 1 92.31 117 PHE B N 1
ATOM 2107 C CA . PHE B 1 117 ? -19.203 -4.93 -3.863 1 92.31 117 PHE B CA 1
ATOM 2108 C C . PHE B 1 117 ? -19.781 -5.488 -2.572 1 92.31 117 PHE B C 1
ATOM 2110 O O . PHE B 1 117 ? -19.406 -6.578 -2.135 1 92.31 117 PHE B O 1
ATOM 2117 N N . TYR B 1 118 ? -20.719 -4.785 -2.039 1 87.75 118 TYR B N 1
ATOM 2118 C CA . TYR B 1 118 ? -21.297 -5.16 -0.754 1 87.75 118 TYR B CA 1
ATOM 2119 C C . TYR B 1 118 ? -22.125 -6.434 -0.88 1 87.75 118 TYR B C 1
ATOM 2121 O O . TYR B 1 118 ? -22.156 -7.258 0.039 1 87.75 118 TYR B O 1
ATOM 2129 N N . LYS B 1 119 ? -22.734 -6.555 -2.02 1 87.75 119 LYS B N 1
ATOM 2130 C CA . LYS B 1 119 ? -23.484 -7.785 -2.271 1 87.75 119 LYS B CA 1
ATOM 2131 C C . LYS B 1 119 ? -22.547 -8.992 -2.338 1 87.75 119 LYS B C 1
ATOM 2133 O O . LYS B 1 119 ? -22.828 -10.039 -1.751 1 87.75 119 LYS B O 1
ATOM 2138 N N . MET B 1 120 ? -21.516 -8.797 -3.012 1 85.31 120 MET B N 1
ATOM 2139 C CA . MET B 1 120 ? -20.562 -9.883 -3.189 1 85.31 120 MET B CA 1
ATOM 2140 C C . MET B 1 120 ? -19.859 -10.211 -1.873 1 85.31 120 MET B C 1
ATOM 2142 O O . MET B 1 120 ? -19.594 -11.383 -1.58 1 85.31 120 MET B O 1
ATOM 2146 N N . MET B 1 121 ? -19.688 -9.203 -1.104 1 83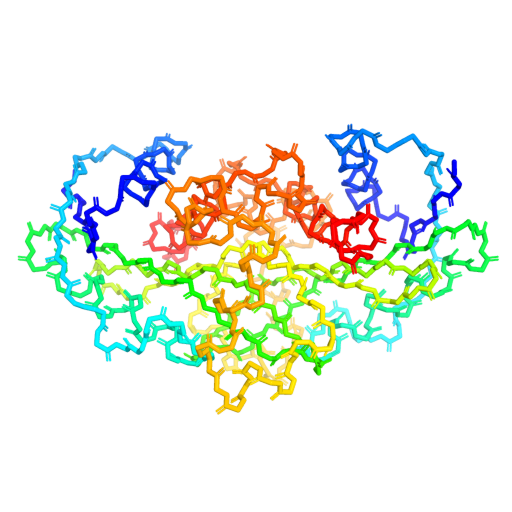.81 121 MET B N 1
ATOM 2147 C CA . MET B 1 121 ? -19.031 -9.367 0.189 1 83.81 121 MET B CA 1
ATOM 2148 C C . MET B 1 121 ? -19.906 -10.141 1.158 1 83.81 121 MET B C 1
ATOM 2150 O O . MET B 1 121 ? -19.422 -10.742 2.113 1 83.81 121 MET B O 1
ATOM 2154 N N . GLU B 1 122 ? -21.156 -10.102 0.956 1 82.62 122 GLU B N 1
ATOM 2155 C CA . GLU B 1 122 ? -22.078 -10.812 1.833 1 82.62 122 GLU B CA 1
ATOM 2156 C C . GLU B 1 122 ? -21.766 -12.305 1.883 1 82.62 122 GLU B C 1
ATOM 2158 O O . GLU B 1 122 ? -21.938 -12.945 2.92 1 82.62 122 GLU B O 1
ATOM 2163 N N . ALA B 1 123 ? -21.219 -12.734 0.82 1 77.75 123 ALA B N 1
ATOM 2164 C CA . ALA B 1 123 ? -20.844 -14.148 0.757 1 77.75 123 ALA B CA 1
ATOM 2165 C C . AL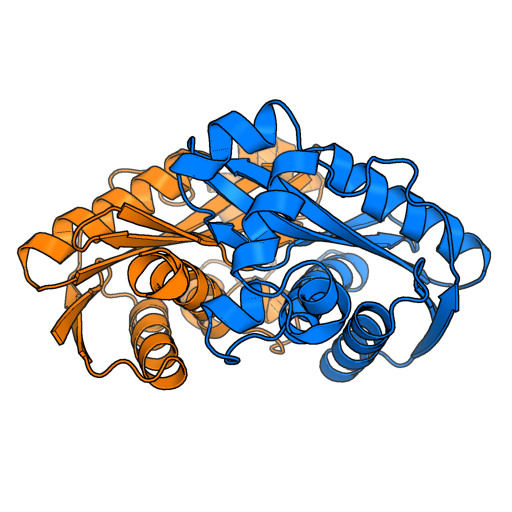A B 1 123 ? -19.656 -14.445 1.668 1 77.75 123 ALA B C 1
ATOM 2167 O O . ALA B 1 123 ? -19.422 -15.602 2.02 1 77.75 123 ALA B O 1
ATOM 2168 N N . TYR B 1 124 ? -19.016 -13.445 2.098 1 75.5 124 TYR B N 1
ATOM 2169 C CA . TYR B 1 124 ? -17.797 -13.625 2.877 1 75.5 124 TYR B CA 1
ATOM 2170 C C . TYR B 1 124 ? -17.969 -13.078 4.289 1 75.5 124 TYR B C 1
ATOM 2172 O O . TYR B 1 124 ? -17 -13.023 5.059 1 75.5 124 TYR B O 1
ATOM 2180 N N . GLY B 1 125 ? -19.062 -12.672 4.68 1 72.44 125 GLY B N 1
ATOM 2181 C CA . GLY B 1 125 ? -19.328 -12.141 6.012 1 72.44 125 GLY B CA 1
ATOM 2182 C C . GLY B 1 125 ? -19.969 -10.766 5.992 1 72.44 125 GLY B C 1
ATOM 2183 O O . GLY B 1 125 ? -20.406 -10.266 7.031 1 72.44 125 GLY B O 1
ATOM 2184 N N . GLY B 1 126 ? -19.969 -10.125 4.832 1 68.44 126 GLY B N 1
ATOM 2185 C CA . GLY B 1 126 ? -20.703 -8.891 4.59 1 68.44 126 GLY B CA 1
ATOM 2186 C C . GLY B 1 126 ? -20.125 -7.699 5.328 1 68.44 126 GLY B C 1
ATOM 2187 O O . GLY B 1 126 ? -18.922 -7.609 5.531 1 68.44 126 GLY B O 1
ATOM 2188 N N . ARG B 1 127 ? -20.984 -6.75 5.688 1 63.22 127 ARG B N 1
ATOM 2189 C CA . ARG B 1 127 ? -20.656 -5.426 6.207 1 63.22 127 ARG B CA 1
ATOM 2190 C C . ARG B 1 127 ? -20 -5.523 7.582 1 63.22 127 ARG B C 1
ATOM 2192 O O . ARG B 1 127 ? -19.219 -4.652 7.973 1 63.22 127 ARG B O 1
ATOM 2199 N N . GLU B 1 128 ? -20.359 -6.531 8.219 1 67.06 128 GLU B N 1
ATOM 2200 C CA . GLU B 1 128 ? -19.766 -6.695 9.547 1 67.06 128 GLU B CA 1
ATOM 2201 C C . GLU B 1 128 ? -18.25 -6.816 9.469 1 67.06 128 GLU B C 1
ATOM 2203 O O . GLU B 1 128 ? -17.547 -6.445 10.406 1 67.06 128 GLU B O 1
ATOM 2208 N N . LEU B 1 129 ? -17.781 -7.238 8.359 1 67.62 129 LEU B N 1
ATOM 2209 C CA . LEU B 1 129 ? -16.344 -7.352 8.148 1 67.62 129 LEU B CA 1
ATOM 2210 C C . LEU B 1 129 ? -15.688 -5.977 8.164 1 67.62 129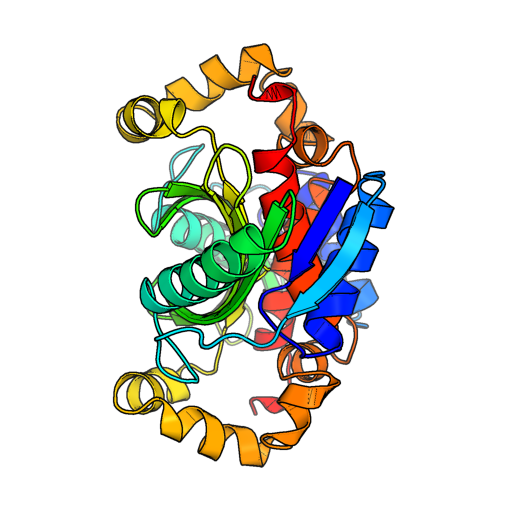 LEU B C 1
ATOM 2212 O O . LEU B 1 129 ? -14.57 -5.828 8.672 1 67.62 129 LEU B O 1
ATOM 2216 N N . GLY B 1 130 ? -16.422 -4.973 7.758 1 64.31 130 GLY B N 1
ATOM 2217 C CA . GLY B 1 130 ? -15.883 -3.625 7.672 1 64.31 130 GLY B CA 1
ATOM 2218 C C . GLY B 1 130 ? -15.695 -2.973 9.031 1 64.31 130 GLY B C 1
ATOM 2219 O O . GLY B 1 130 ? -14.883 -2.064 9.18 1 64.31 130 GLY B O 1
ATOM 2220 N N . LYS B 1 131 ? -16.391 -3.465 9.945 1 66.75 131 LYS B N 1
ATOM 2221 C CA . LYS B 1 131 ? -16.297 -2.91 11.297 1 66.75 131 LYS B CA 1
ATOM 2222 C C . LYS B 1 131 ? -15.289 -3.693 12.141 1 66.75 131 LYS B C 1
ATOM 2224 O O . LYS B 1 131 ? -14.938 -3.266 13.242 1 66.75 131 LYS B O 1
ATOM 2229 N N . GLY B 1 132 ? -14.812 -4.738 11.539 1 75.5 132 GLY B N 1
ATOM 2230 C CA . GLY B 1 132 ? -13.891 -5.609 12.258 1 75.5 132 GLY B CA 1
ATOM 2231 C C . GLY B 1 132 ? -12.594 -5.848 11.516 1 75.5 132 GLY B C 1
ATOM 2232 O O . GLY B 1 132 ? -11.797 -4.922 11.336 1 75.5 132 GLY B O 1
ATOM 2233 N N . LYS B 1 133 ? -12.445 -7.18 11.297 1 77.94 133 LYS B N 1
ATOM 2234 C CA . LYS B 1 133 ? -11.172 -7.625 10.734 1 77.94 133 LYS B CA 1
ATOM 2235 C C . LYS B 1 133 ? -11.023 -7.164 9.289 1 77.94 133 LYS B C 1
ATOM 2237 O O . LYS B 1 133 ? -9.914 -7.148 8.75 1 77.94 133 LYS B O 1
ATOM 2242 N N . GLY B 1 134 ? -12.18 -6.699 8.648 1 83.31 134 GLY B N 1
ATOM 2243 C CA . GLY B 1 134 ? -12.141 -6.27 7.258 1 83.31 134 GLY B CA 1
ATOM 2244 C C . GLY B 1 134 ? -11.844 -7.398 6.293 1 83.31 134 GLY B C 1
ATOM 2245 O O . GLY B 1 134 ? -11.484 -8.508 6.711 1 83.31 134 GLY B O 1
ATOM 2246 N N . LEU B 1 135 ? -11.969 -7.148 5.027 1 86.12 135 LEU B N 1
ATOM 2247 C CA . LEU B 1 135 ? -11.664 -8.125 3.988 1 86.12 135 LEU B CA 1
ATOM 2248 C C . LEU B 1 135 ? -10.195 -8.523 4.023 1 86.12 135 LEU B C 1
ATOM 2250 O O . LEU B 1 135 ? -9.859 -9.688 3.805 1 86.12 135 LEU B O 1
ATOM 2254 N N . VAL B 1 136 ? -9.352 -7.555 4.324 1 90.44 136 VAL B N 1
ATOM 2255 C CA . VAL B 1 136 ? -7.926 -7.844 4.391 1 90.44 136 VAL B CA 1
ATOM 2256 C C . VAL B 1 136 ? -7.656 -8.875 5.488 1 90.44 136 VAL B C 1
ATOM 2258 O O . VAL B 1 136 ? -6.82 -9.766 5.32 1 90.44 136 VAL B O 1
ATOM 2261 N N . GLY B 1 137 ? -8.266 -8.703 6.609 1 89.31 137 GLY B N 1
ATOM 2262 C CA . GLY B 1 137 ? -8.117 -9.672 7.684 1 89.31 137 GLY B CA 1
ATOM 2263 C C . GLY B 1 137 ? -8.531 -11.078 7.281 1 89.31 137 GLY B C 1
ATOM 2264 O O . GLY B 1 137 ? -7.871 -12.055 7.652 1 89.31 137 GLY B O 1
ATOM 2265 N N . VAL B 1 138 ? -9.602 -11.18 6.551 1 84.94 138 VAL B N 1
ATOM 2266 C CA . VAL B 1 138 ? -10.086 -12.469 6.07 1 84.94 138 VAL B CA 1
ATOM 2267 C C . VAL B 1 138 ? -9.094 -13.062 5.074 1 84.94 138 VAL B C 1
ATOM 2269 O O . VAL B 1 138 ? -8.695 -14.219 5.199 1 84.94 138 VAL B O 1
ATOM 2272 N N . LEU B 1 139 ? -8.617 -12.242 4.195 1 86.38 139 LEU B N 1
ATOM 2273 C CA . LEU B 1 139 ? -7.766 -12.695 3.104 1 86.38 139 LEU B CA 1
ATOM 2274 C C . LEU B 1 139 ? -6.395 -13.117 3.625 1 86.38 139 LEU B C 1
ATOM 2276 O O . LEU B 1 139 ? -5.766 -14.023 3.074 1 86.38 139 LEU B O 1
ATOM 2280 N N . THR B 1 140 ? -5.977 -12.5 4.688 1 90.88 140 THR B N 1
ATOM 2281 C CA . THR B 1 140 ? -4.637 -12.766 5.203 1 90.88 140 THR B CA 1
ATOM 2282 C C . THR B 1 140 ? -4.699 -13.664 6.438 1 90.88 140 THR B C 1
ATOM 2284 O O . THR B 1 140 ? -3.697 -13.836 7.133 1 90.88 140 THR B O 1
ATOM 2287 N N . LYS B 1 141 ? -5.91 -14.109 6.734 1 86.19 141 LYS B N 1
ATOM 2288 C CA . LYS B 1 141 ? -6.145 -14.961 7.895 1 86.19 141 LYS B CA 1
ATOM 2289 C C . LYS B 1 141 ? -5.648 -14.305 9.172 1 86.19 141 LYS B C 1
ATOM 2291 O O . LYS B 1 141 ? -4.969 -14.938 9.984 1 86.19 141 LYS B O 1
ATOM 2296 N N . GLY B 1 142 ? -5.812 -13.047 9.219 1 89.56 142 GLY B N 1
ATOM 2297 C CA . GLY B 1 142 ? -5.539 -12.297 10.438 1 89.56 142 GLY B CA 1
ATOM 2298 C C . GLY B 1 142 ? -4.113 -11.781 10.508 1 89.56 142 GLY B C 1
ATOM 2299 O O . GLY B 1 142 ? -3.756 -11.07 11.445 1 89.56 142 GLY B O 1
ATOM 2300 N N . VAL B 1 143 ? -3.283 -12.117 9.594 1 93.44 143 VAL B N 1
ATOM 2301 C CA . VAL B 1 143 ? -1.894 -11.68 9.586 1 93.44 143 VAL B CA 1
ATOM 2302 C C . VAL B 1 143 ? -1.836 -10.156 9.492 1 93.44 143 VAL B C 1
ATOM 2304 O O . VAL B 1 143 ? -1.006 -9.516 10.141 1 93.44 143 VAL B O 1
ATOM 2307 N N . VAL B 1 144 ? -2.674 -9.586 8.672 1 94.88 144 VAL B N 1
ATOM 2308 C CA . VAL B 1 144 ? -2.848 -8.141 8.562 1 94.88 144 VAL B CA 1
ATOM 2309 C C . VAL B 1 144 ? -4.281 -7.762 8.922 1 94.88 144 VAL B C 1
ATOM 2311 O O . VAL B 1 144 ? -5.227 -8.148 8.234 1 94.88 144 VAL B O 1
ATOM 2314 N N . THR B 1 145 ? -4.387 -7.059 9.945 1 94.31 145 THR B N 1
ATOM 2315 C CA . THR B 1 145 ? -5.711 -6.578 10.328 1 94.31 145 THR B CA 1
ATOM 2316 C C . THR B 1 145 ? -6.051 -5.285 9.586 1 94.31 145 THR B C 1
ATOM 2318 O O . THR B 1 145 ? -5.164 -4.637 9.023 1 94.31 145 THR B O 1
ATOM 2321 N N . ARG B 1 146 ? -7.305 -4.965 9.648 1 94 146 ARG B N 1
ATOM 2322 C CA . ARG B 1 146 ? -7.699 -3.691 9.062 1 94 146 ARG B CA 1
ATOM 2323 C C . ARG B 1 146 ? -6.973 -2.529 9.727 1 94 146 ARG B C 1
ATOM 2325 O O . ARG B 1 146 ? -6.598 -1.561 9.062 1 94 146 ARG B O 1
ATOM 2332 N N . LYS B 1 147 ? -6.793 -2.613 11.023 1 95.75 147 LYS B N 1
ATOM 2333 C CA . LYS B 1 147 ? -6.051 -1.577 11.734 1 95.75 147 LYS B CA 1
ATOM 2334 C C . LYS B 1 147 ? -4.621 -1.469 11.211 1 95.75 147 LYS B C 1
ATOM 2336 O O . LYS B 1 147 ? -4.137 -0.369 10.938 1 95.75 147 LYS B O 1
ATOM 2341 N N . ASP B 1 148 ? -3.943 -2.613 11.086 1 96.38 148 ASP B N 1
ATOM 2342 C CA . ASP B 1 148 ? -2.586 -2.635 10.547 1 96.38 148 ASP B CA 1
ATOM 2343 C C . ASP B 1 148 ? -2.537 -2.012 9.156 1 96.38 148 ASP B C 1
ATOM 2345 O O . ASP B 1 148 ? -1.61 -1.265 8.836 1 96.38 148 ASP B O 1
ATOM 2349 N N . PHE B 1 149 ? -3.562 -2.33 8.43 1 96.62 149 PHE B N 1
ATOM 2350 C CA . PHE B 1 149 ? -3.723 -1.863 7.059 1 96.62 149 PHE B CA 1
ATOM 2351 C C . PHE B 1 149 ? -3.787 -0.341 7.012 1 96.62 149 PHE B C 1
ATOM 2353 O O . PHE B 1 149 ? -3.014 0.295 6.289 1 96.62 149 PHE B O 1
ATOM 2360 N N . CYS B 1 150 ? -4.551 0.28 7.824 1 97.88 150 CYS B N 1
ATOM 2361 C CA . CYS B 1 150 ? -4.703 1.727 7.93 1 97.88 150 CYS B CA 1
ATOM 2362 C C . CYS B 1 150 ? -3.457 2.363 8.539 1 97.88 150 CYS B C 1
ATOM 2364 O O . CYS B 1 150 ? -3.012 3.42 8.086 1 97.88 150 CYS B O 1
ATOM 2366 N N . LYS B 1 151 ? -2.926 1.729 9.531 1 98.44 151 LYS B N 1
ATOM 2367 C CA . LYS B 1 151 ? -1.755 2.256 10.227 1 98.44 151 LYS B CA 1
ATOM 2368 C C . LYS B 1 151 ? -0.592 2.465 9.258 1 98.44 151 LYS B C 1
ATOM 2370 O O . LYS B 1 151 ? 0.117 3.471 9.344 1 98.44 151 LYS B O 1
ATOM 2375 N N . MET B 1 152 ? -0.449 1.544 8.352 1 98.56 152 MET B N 1
ATOM 2376 C CA . MET B 1 152 ? 0.639 1.659 7.387 1 98.56 152 MET B CA 1
ATOM 2377 C C . MET B 1 152 ? 0.463 2.898 6.516 1 98.56 152 MET B C 1
ATOM 2379 O O . MET B 1 152 ? 1.43 3.611 6.238 1 98.56 152 MET B O 1
ATOM 2383 N N . ALA B 1 153 ? -0.718 3.139 6.105 1 98.75 153 ALA B N 1
ATOM 2384 C CA . ALA B 1 153 ? -0.988 4.352 5.336 1 98.75 153 ALA B CA 1
ATOM 2385 C C . ALA B 1 153 ? -0.638 5.598 6.141 1 98.75 153 ALA B C 1
ATOM 2387 O O . ALA B 1 153 ? -0.053 6.547 5.605 1 98.75 153 ALA B O 1
ATOM 2388 N N . VAL B 1 154 ? -0.977 5.613 7.398 1 98.75 154 VAL B N 1
ATOM 2389 C CA . VAL B 1 154 ? -0.738 6.758 8.266 1 98.75 154 VAL B CA 1
ATOM 2390 C C . VAL B 1 154 ? 0.763 6.969 8.445 1 98.75 154 VAL B C 1
ATOM 2392 O O . VAL B 1 154 ? 1.254 8.094 8.359 1 98.75 154 VAL B O 1
ATOM 2395 N N . ILE B 1 155 ? 1.474 5.887 8.68 1 98.38 155 ILE B N 1
ATOM 2396 C CA . ILE B 1 155 ? 2.92 5.973 8.844 1 98.38 155 ILE B CA 1
ATOM 2397 C C . ILE B 1 155 ? 3.545 6.582 7.59 1 98.38 155 ILE B C 1
ATOM 2399 O O . ILE B 1 155 ? 4.391 7.48 7.684 1 98.38 155 ILE B O 1
ATOM 2403 N N . MET B 1 156 ? 3.111 6.156 6.441 1 97.94 156 MET B N 1
ATOM 2404 C CA . MET B 1 156 ? 3.646 6.691 5.191 1 97.94 156 MET B CA 1
ATOM 2405 C C . MET B 1 156 ? 3.361 8.18 5.07 1 97.94 156 MET B C 1
ATOM 2407 O O . MET B 1 156 ? 4.238 8.961 4.688 1 97.94 156 MET B O 1
ATOM 2411 N N . ALA B 1 157 ? 2.176 8.562 5.398 1 97.56 157 ALA B N 1
ATOM 2412 C CA . ALA B 1 157 ? 1.779 9.961 5.262 1 97.56 157 ALA B CA 1
ATOM 2413 C C . ALA B 1 157 ? 2.562 10.852 6.223 1 97.56 157 ALA B C 1
ATOM 2415 O O . ALA B 1 157 ? 3.027 11.93 5.84 1 97.56 157 ALA B O 1
ATOM 2416 N N . PHE B 1 158 ? 2.729 10.406 7.473 1 95.75 158 PHE B N 1
ATOM 2417 C CA . PHE B 1 158 ? 3.424 11.203 8.477 1 95.75 158 PHE B CA 1
ATOM 2418 C C . PHE B 1 158 ? 4.914 11.273 8.172 1 95.75 158 PHE B C 1
ATOM 2420 O O . PHE B 1 158 ? 5.562 12.289 8.461 1 95.75 158 PHE B O 1
ATOM 2427 N N . SER B 1 159 ? 5.406 10.219 7.641 1 88.81 159 SER B N 1
ATOM 2428 C CA . SER B 1 159 ? 6.824 10.203 7.305 1 88.81 159 SER B CA 1
ATOM 2429 C C . SER B 1 159 ? 7.164 11.266 6.27 1 88.81 159 SER B C 1
ATOM 2431 O O . SER B 1 159 ? 8.266 11.82 6.277 1 88.81 159 SER B O 1
ATOM 2433 N N . LYS B 1 160 ? 6.266 11.547 5.395 1 85.88 160 LYS B N 1
ATOM 2434 C CA . LYS B 1 160 ? 6.43 12.641 4.449 1 85.88 160 LYS B CA 1
ATOM 2435 C C . LYS B 1 160 ? 6.223 13.992 5.129 1 85.88 160 LYS B C 1
ATOM 2437 O O . LYS B 1 160 ? 7.016 14.914 4.938 1 85.88 160 LYS B O 1
ATOM 2442 N N . ALA B 1 161 ? 5.254 14.078 5.973 1 85.88 161 ALA B N 1
ATOM 2443 C CA . ALA B 1 161 ? 4.809 15.359 6.531 1 85.88 161 ALA B CA 1
ATOM 2444 C C . ALA B 1 161 ? 5.773 15.852 7.605 1 85.88 161 ALA B C 1
ATOM 2446 O O . ALA B 1 161 ? 5.941 17.062 7.785 1 85.88 161 ALA B O 1
ATOM 2447 N N . PHE B 1 162 ? 6.41 14.898 8.289 1 81.06 162 PHE B N 1
ATOM 2448 C CA . PHE B 1 162 ? 7.191 15.305 9.453 1 81.06 162 PHE B CA 1
ATOM 2449 C C . PHE B 1 162 ? 8.625 14.805 9.344 1 81.06 162 PHE B C 1
ATOM 2451 O O . PHE B 1 162 ? 9.305 14.617 10.352 1 81.06 162 PHE B O 1
ATOM 2458 N N . ASN B 1 163 ? 9 14.523 8.133 1 75.81 163 ASN B N 1
ATOM 2459 C CA . ASN B 1 163 ? 10.383 14.086 7.961 1 75.81 163 ASN B CA 1
ATOM 2460 C C . ASN B 1 163 ? 11.312 15.258 7.695 1 75.81 163 ASN B C 1
ATOM 2462 O O . ASN B 1 163 ? 11.188 15.945 6.68 1 75.81 163 ASN B O 1
ATOM 2466 N N . GLU B 1 164 ? 12.148 15.367 8.523 1 69.38 164 GLU B N 1
ATOM 2467 C CA . GLU B 1 164 ? 13.109 16.469 8.438 1 69.38 164 GLU B CA 1
ATOM 2468 C C . GLU B 1 164 ? 14.023 16.297 7.227 1 69.38 164 GLU B C 1
ATOM 2470 O O . GLU B 1 164 ? 14.602 17.266 6.738 1 69.38 164 GLU B O 1
ATOM 2475 N N . VAL B 1 165 ? 14.078 15.094 6.746 1 66.19 165 VAL B N 1
ATOM 2476 C CA . VAL B 1 165 ? 14.984 14.828 5.637 1 66.19 165 VAL B CA 1
ATOM 2477 C C . VAL B 1 165 ? 14.492 15.547 4.383 1 66.19 165 VAL B C 1
ATOM 2479 O O . VAL B 1 165 ? 15.289 15.867 3.492 1 66.19 165 VAL B O 1
ATOM 2482 N N . TRP B 1 166 ? 13.203 15.859 4.309 1 66.06 166 TRP B N 1
ATOM 2483 C CA . TRP B 1 166 ? 12.641 16.531 3.146 1 66.06 166 TRP B CA 1
ATOM 2484 C C . TRP B 1 166 ? 12.828 18.047 3.256 1 66.06 166 TRP B C 1
ATOM 2486 O O . TRP B 1 166 ? 12.508 18.781 2.32 1 66.06 166 TRP B O 1
ATOM 2496 N N . ARG B 1 167 ? 13.195 18.531 4.418 1 58.47 167 ARG B N 1
ATOM 2497 C CA . ARG B 1 167 ? 13.359 19.969 4.629 1 58.47 167 ARG B CA 1
ATOM 2498 C C . ARG B 1 167 ? 14.742 20.438 4.191 1 58.47 167 ARG B C 1
ATOM 2500 O O . ARG B 1 167 ? 15.719 19.688 4.312 1 58.47 167 ARG B O 1
#

Sequence (334 aa):
MKVVVGSANLVKVRAVKEALEELGIEAEVEALEVPSGVPPLPVGEEVFRGAENRASAAAERGDVGVGLESGLFLLNGKLFMISVAAVKAEGLHFGLSPGFELPESWAPKVLKDTSEFYKMMEAYGGRELGKGKGLVGVLTKGVVTRKDFCKMAVIMAFSKAFNEVWRMKVVVGSANLVKVRAVKEALEELGIEAEVEALEVPSGVPPLPVGEEVFRGAENRASAAAERGDVGVGLESGLFLLNGKLFMISVAAVKAEGLHFGLSPGFELPESWAPKVLKDTSEFYKMMEAYGGRELGKGKGLVGVLTKGVVTRKDFCKMAVIMAFSKAFNEVWR

Organism: Ignicoccus hospitalis (strain KIN4/I / DSM 18386 / JCM 14125) (NCBI:txid453591)

pLDDT: mean 92.89, std 8.69, range [58.47, 98.88]

Nearest PDB structures (foldseek):
  1u5w-assembly1_B  TM=8.600E-01  e=3.054E-14  Escherichia coli
  1u14-assembly1_A  TM=8.521E-01  e=1.667E-13  Salmonella enterica subsp. enterica serovar Typhimurium
  1zwy-assembly3_A  TM=8.089E-01  e=1.170E-12  Vibrio cholerae
  1zwy-assembly3_B  TM=8.073E-01  e=2.060E-12  Vibrio cholerae
  1zwy-assembly2_D  TM=7.965E-01  e=7.243E-12  Vibrio cholerae

Foldseek 3Di:
DEEEELDPQPLLQVLLVVLCVVVVHDYDYYYHHDFLPADLADEDVSLVSSQVSSFVVRCVVHQKGKGKGWHWYQDPNWIKIKMKMWIDHVDIFIFIFDIDTDDSVVVVVCVVPVVVVQVVCVVVVGPVLVSWQHPVCVVVVNPAGVSNRSSRGSNRRVCVVPPPVVD/DEEEELDPQPLLQVLLVVLCVVVVHDYDYYYHHDFLPADLADEDVSLVSSQVSSFVVRCVVHQKGKGKGWHWYQDPNWIKIKMKMWIDHVDIFIFIFDIDTDDSVCVVVCVVPVVVVQVVCVVVVGPVLVSWQHPVCVVVVNPAGPSNRSSRGSNRRVCVVPPPVVD

InterPro domains:
  IPR026533 Non-canonical purine NTP phosphatase/PRRC1 [PF01931] (3-164)
  IPR029001 Inosine triphosphate pyrophosphatase-like [G3DSA:3.90.950.10] (1-167)
  IPR029001 Inosine triphosphate pyrophosphatase-like [SSF52972] (1-163)
  IPR050299 YjjX NTPase [PTHR34699] (1-164)

Radius of gyration: 18.78 Å; Cα contacts (8 Å, |Δi|>4): 814; chains: 2; bounding box: 47×49×40 Å

Secondary structure (DSSP, 8-state):
-EEEES---HHHHHHHHHHHHHHT---EEEE-----SS-SS-BTHHHHHHHHHHHHHHHTTSSEEEEEEEEEEEETTEEEEEEEEEEESSSEEEEEEEEEEPPGGGHHHHHH-THHHHHHHGGGTTTHHHHTTHHHHHHTTTSS-HHHHHHHHHHHHHHHHT-GGG-/-EEEES---HHHHHHHHHHHHHHT---EEEE-----SS-SS-BTHHHHHHHHHHHHHHHTTSSEEEEEEEEEEEETTEEEEEEEEEEESSSEEEEEEEEEEPPGGGHHHHHH-THHHHHHHHTTTTTHHHHTTHHHHHHTTTSS-HHHHHHHHHHHHHHHHT-GGG-